Protein AF-A0A8T5MA12-F1 (afdb_monomer_lite)

Sequence (223 aa):
MKKLLLLFVLLSMGLVSALPNPASVYCGEMNYTLNDSFCIFDNGESCEQWAFFNGSCGQEHVRNLSCAVAGGQRGVVRECCVGLAELENFNLIEGDCQLLVGAYATCSDCGDGICEEWENECNCLEDCEEPQQICESLCGDGACQEIVCLGEGCPCAETIETCPGDCVEVLDGDEEKGVSMWWVFVILVVLVFLIIVGLKIAKWLVWAAIIAAIIFGIWFFVF

Foldseek 3Di:
DVVVVVVVVVVVPPDPPDDDDVLQVQLVVLVFDDDPQWTAAPVRDIDGSVCVVVVVDDPVSPDPPQAAEAQGFDDPRHHHPPQWDWFFQWDQDVNDTDGDPPGTTGIDNQQPQDQDPSHACNRRVNNHPDPDQLADEPAPVQAQQCDWDSHRHIHDHGACVRRVPNRVPPPPPPPPPPVPVVNVVVVVVVVVVVVVVVVVVVVVVVVVVVVVVVVVVVVVVVD

Secondary structure (DSSP, 8-state):
-HHHHHHHHHHTT-----PPPHHHHHHHHTT-EEETTEEEPTTS-EEEHHHHHTTSS-GGG-----EEPTT-EE-TT-EEPTT-EEEP-EEEETTEEEE-TTPPEEEE--SSS---TT--TTT-HHHHS----SSBP-TTSSS---S--SSTTPBPPP-TTT-TTT-S------------HHHHHHHHHHHHHHHHHHHHHHHHHHHHHHHHHHHHHHHHHH-

Radius of gyration: 43.37 Å; chains: 1; bounding box: 95×67×119 Å

pLDDT: mean 83.52, std 11.81, range [50.44, 97.5]

Structure (mmCIF, N/CA/C/O backbone):
data_AF-A0A8T5MA12-F1
#
_entry.id   AF-A0A8T5MA12-F1
#
loop_
_atom_site.group_PDB
_atom_site.id
_atom_site.type_symbol
_atom_site.label_atom_id
_atom_site.label_alt_id
_atom_site.label_comp_id
_atom_site.label_asym_id
_atom_site.label_entity_id
_atom_site.label_seq_id
_atom_site.pdbx_PDB_ins_code
_atom_site.Cartn_x
_atom_site.Cartn_y
_atom_site.Cartn_z
_atom_site.occupancy
_atom_site.B_iso_or_equiv
_atom_site.auth_seq_id
_atom_site.auth_comp_id
_atom_site.auth_asym_id
_atom_site.auth_atom_id
_atom_site.pdbx_PDB_model_num
ATOM 1 N N . MET A 1 1 ? 8.844 44.373 -1.583 1.00 59.66 1 MET A N 1
ATOM 2 C CA . MET A 1 1 ? 9.224 43.320 -0.611 1.00 59.66 1 MET A CA 1
ATOM 3 C C . MET A 1 1 ? 8.364 43.316 0.661 1.00 59.66 1 MET A C 1
ATOM 5 O O . MET A 1 1 ? 7.838 42.267 0.985 1.00 59.66 1 MET A O 1
ATOM 9 N N . LYS A 1 2 ? 8.099 44.449 1.340 1.00 57.69 2 LYS A N 1
ATOM 10 C CA . LYS A 1 2 ? 7.264 44.472 2.572 1.00 57.69 2 LYS A CA 1
ATOM 11 C C . LYS A 1 2 ? 5.796 44.019 2.404 1.00 57.69 2 LYS A C 1
ATOM 13 O O . LYS A 1 2 ? 5.256 43.401 3.307 1.00 57.69 2 LYS A O 1
ATOM 18 N N . LYS A 1 3 ? 5.165 44.273 1.247 1.00 62.91 3 LYS A N 1
ATOM 19 C CA . LYS A 1 3 ? 3.784 43.820 0.957 1.00 62.91 3 LYS A CA 1
ATOM 20 C C . LYS A 1 3 ? 3.671 42.311 0.687 1.00 62.91 3 LYS A C 1
ATOM 22 O O . LYS A 1 3 ? 2.612 41.743 0.899 1.00 62.91 3 LYS A O 1
ATOM 27 N N . LEU A 1 4 ? 4.766 41.675 0.261 1.00 65.31 4 LEU A N 1
ATOM 28 C CA . LEU A 1 4 ? 4.820 40.232 0.005 1.00 65.31 4 LEU A CA 1
ATOM 29 C C . LEU A 1 4 ? 4.999 39.444 1.314 1.00 65.31 4 LEU A C 1
ATOM 31 O O . LEU A 1 4 ? 4.421 38.380 1.477 1.00 65.31 4 LEU A O 1
ATOM 35 N N . LEU A 1 5 ? 5.713 40.027 2.285 1.00 66.94 5 LEU A N 1
ATOM 36 C CA . LEU A 1 5 ? 5.886 39.452 3.621 1.00 66.94 5 LEU A CA 1
ATOM 37 C C . LEU A 1 5 ? 4.570 39.430 4.427 1.00 66.94 5 LEU A C 1
ATOM 39 O O . LEU A 1 5 ? 4.331 38.512 5.197 1.00 66.94 5 LEU A O 1
ATOM 43 N N . LEU A 1 6 ? 3.693 40.418 4.213 1.00 69.44 6 LEU A N 1
ATOM 44 C CA . LEU A 1 6 ? 2.402 40.538 4.907 1.00 69.44 6 LEU A CA 1
ATOM 45 C C . LEU A 1 6 ? 1.350 39.545 4.377 1.00 69.44 6 LEU A C 1
ATOM 47 O O . LEU A 1 6 ? 0.533 39.045 5.142 1.00 69.44 6 LEU A O 1
ATOM 51 N N . LEU A 1 7 ? 1.420 39.208 3.085 1.00 68.69 7 LEU A N 1
ATOM 52 C CA . LEU A 1 7 ? 0.605 38.158 2.464 1.00 68.69 7 LEU A CA 1
ATOM 53 C C . LEU A 1 7 ? 1.002 36.758 2.953 1.00 68.69 7 LEU A C 1
ATOM 55 O O . LEU A 1 7 ? 0.129 35.931 3.175 1.00 68.69 7 LEU A O 1
ATOM 59 N N . PHE A 1 8 ? 2.295 36.517 3.189 1.00 67.12 8 PHE A N 1
ATOM 60 C CA . PHE A 1 8 ? 2.789 35.235 3.699 1.00 67.12 8 PHE A CA 1
ATOM 61 C C . PHE A 1 8 ? 2.363 34.976 5.157 1.00 67.12 8 PHE A C 1
ATOM 63 O O . PHE A 1 8 ? 2.001 33.857 5.499 1.00 67.12 8 PHE A O 1
ATOM 70 N N . VAL A 1 9 ? 2.322 36.021 5.996 1.00 68.00 9 VAL A N 1
ATOM 71 C CA . VAL A 1 9 ? 1.861 35.927 7.397 1.00 68.00 9 VAL A CA 1
ATOM 72 C C . VAL A 1 9 ? 0.345 35.709 7.498 1.00 68.00 9 VAL A C 1
ATOM 74 O O . VAL A 1 9 ? -0.115 34.984 8.375 1.00 68.00 9 VAL A O 1
ATOM 77 N N . LEU A 1 10 ? -0.447 36.295 6.593 1.00 66.44 10 LEU A N 1
ATOM 78 C CA . LEU A 1 10 ? -1.899 36.070 6.553 1.00 66.44 10 LEU A CA 1
ATOM 79 C C . LEU A 1 10 ? -2.256 34.675 6.015 1.00 66.44 10 LEU A C 1
ATOM 81 O O . LEU A 1 10 ? -3.250 34.099 6.446 1.00 66.44 10 LEU A O 1
ATOM 85 N N . LEU A 1 11 ? -1.429 34.110 5.127 1.00 61.53 11 LEU A N 1
ATOM 86 C CA . LEU A 1 11 ? -1.608 32.751 4.607 1.00 61.53 11 LEU A CA 1
ATOM 87 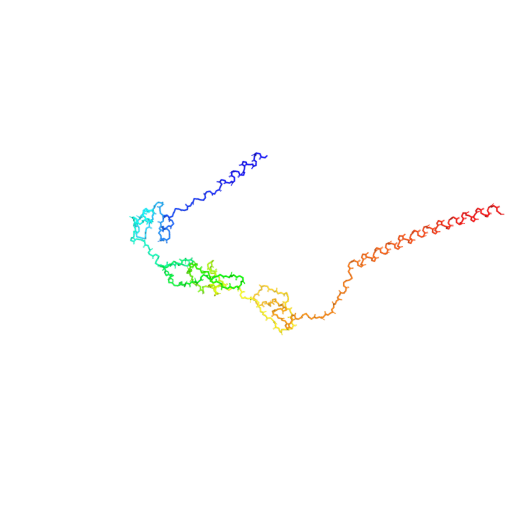C C . LEU A 1 11 ? -1.236 31.665 5.636 1.00 61.53 11 LEU A C 1
ATOM 89 O O . LEU A 1 11 ? -1.773 30.567 5.569 1.00 61.53 11 LEU A O 1
ATOM 93 N N . SER A 1 12 ? -0.372 31.969 6.613 1.00 61.81 12 SER A N 1
ATOM 94 C CA . SER A 1 12 ? 0.012 31.031 7.682 1.00 61.81 12 SER A CA 1
ATOM 95 C C . SER A 1 12 ? -0.954 30.981 8.876 1.00 61.81 12 SER A C 1
ATOM 97 O O . SER A 1 12 ? -0.727 30.208 9.798 1.00 61.81 12 SER A O 1
ATOM 99 N N . MET A 1 13 ? -2.005 31.812 8.904 1.00 61.75 13 MET A N 1
ATOM 100 C CA . MET A 1 13 ? -2.993 31.852 10.002 1.00 61.75 13 MET A CA 1
ATOM 101 C C . MET A 1 13 ? -4.285 31.072 9.708 1.00 61.75 13 MET A C 1
ATOM 103 O O . MET A 1 13 ? -5.173 31.017 10.557 1.00 61.75 13 MET A O 1
ATOM 107 N N . GLY A 1 14 ? -4.423 30.486 8.517 1.00 65.75 14 GLY A N 1
ATOM 108 C CA . GLY A 1 14 ? -5.557 29.630 8.186 1.00 65.75 14 GLY A CA 1
ATOM 109 C C . GLY A 1 14 ? -5.286 28.194 8.619 1.00 65.75 14 GLY A C 1
ATOM 110 O O . GLY A 1 14 ? -4.234 27.665 8.289 1.00 65.75 14 GLY A O 1
ATOM 111 N N . LEU A 1 15 ? -6.273 27.569 9.268 1.00 60.12 15 LEU A N 1
ATOM 112 C CA . LEU A 1 15 ? -6.315 26.167 9.722 1.00 60.12 15 LEU A CA 1
ATOM 113 C C . LEU A 1 15 ? -5.835 25.929 11.165 1.00 60.12 15 LEU A C 1
ATOM 115 O O . LEU A 1 15 ? -5.023 25.053 11.444 1.00 60.12 15 LEU A O 1
ATOM 119 N N . VAL A 1 16 ? -6.432 26.649 12.121 1.00 62.09 16 VAL A N 1
ATOM 120 C CA . VAL A 1 16 ? -6.681 26.041 13.438 1.00 62.09 16 VAL A CA 1
ATOM 121 C C . VAL A 1 16 ? -7.847 25.074 13.248 1.00 62.09 16 VAL A C 1
ATOM 123 O O . VAL A 1 16 ? -9.009 25.474 13.306 1.00 62.09 16 VAL A O 1
ATOM 126 N N . SER A 1 17 ? -7.547 23.814 12.948 1.00 63.94 17 SER A N 1
ATOM 127 C CA . SER A 1 17 ? -8.540 22.745 13.021 1.00 63.94 17 SER A CA 1
ATOM 128 C C . SER A 1 17 ? -8.958 22.616 14.482 1.00 63.94 17 SER A C 1
ATOM 130 O O . SER A 1 17 ? -8.128 22.317 15.341 1.00 63.94 17 SER A O 1
ATOM 132 N N . ALA A 1 18 ? -10.222 22.905 14.788 1.00 76.00 18 ALA A N 1
ATOM 133 C CA . ALA A 1 18 ? -10.756 22.625 16.110 1.00 76.00 18 ALA A CA 1
ATOM 134 C C . ALA A 1 18 ? -10.700 21.107 16.313 1.00 76.00 18 ALA A C 1
ATOM 136 O O . ALA A 1 18 ? -11.376 20.364 15.603 1.00 76.00 18 ALA A O 1
ATOM 137 N N . LEU A 1 19 ? -9.849 20.652 17.235 1.00 78.69 19 LEU A N 1
ATOM 138 C CA . LEU A 1 19 ? -9.825 19.256 17.658 1.00 78.69 19 LEU A CA 1
ATOM 139 C C . LEU A 1 19 ? -11.238 18.882 18.132 1.00 78.69 19 LEU A C 1
ATOM 141 O O . LEU A 1 19 ? -11.809 19.627 18.938 1.00 78.69 19 LEU A O 1
ATOM 145 N N . PRO A 1 20 ? -11.822 17.782 17.625 1.00 85.94 20 PRO A N 1
ATOM 146 C CA . PRO A 1 20 ? -13.152 17.364 18.035 1.00 85.94 20 PRO A CA 1
ATOM 147 C C . PRO A 1 20 ? -13.178 17.113 19.546 1.00 85.94 20 PRO A C 1
ATOM 149 O O . PRO A 1 20 ? -12.198 16.648 20.131 1.00 85.94 20 PRO A O 1
ATOM 152 N N . ASN A 1 21 ? -14.300 17.441 20.190 1.00 86.38 21 ASN A N 1
ATOM 153 C CA . ASN A 1 21 ? -14.466 17.185 21.616 1.00 86.38 21 ASN A CA 1
ATOM 154 C C . ASN A 1 21 ? -14.453 15.661 21.852 1.00 86.38 21 ASN A C 1
ATOM 156 O O . ASN A 1 21 ? -15.355 14.986 21.352 1.00 86.38 21 ASN A O 1
ATOM 160 N N . PRO A 1 22 ? -13.502 15.110 22.628 1.00 89.12 22 PRO A N 1
ATOM 161 C CA . PRO A 1 22 ? -13.412 13.666 22.845 1.00 89.12 22 PRO A CA 1
ATOM 162 C C . PRO A 1 22 ? -14.695 13.074 23.445 1.00 89.12 22 PRO A C 1
ATOM 164 O O . PRO A 1 22 ? -15.079 11.964 23.093 1.00 89.12 22 PRO A O 1
ATOM 167 N N . ALA A 1 23 ? -15.411 13.829 24.282 1.00 92.19 23 ALA A N 1
ATOM 168 C CA . ALA A 1 23 ? -16.676 13.383 24.857 1.00 92.19 23 ALA A CA 1
ATOM 169 C C . ALA A 1 23 ? -17.806 13.263 23.815 1.00 92.19 23 ALA A C 1
ATOM 171 O O . ALA A 1 23 ? -18.651 12.374 23.900 1.00 92.19 23 ALA A O 1
ATOM 172 N N . SER A 1 24 ? -17.801 14.136 22.804 1.00 92.06 24 SER A N 1
ATOM 173 C CA . SER A 1 24 ? -18.748 14.080 21.686 1.00 92.06 24 SER A CA 1
ATOM 174 C C . SER A 1 24 ? -18.461 12.884 20.777 1.00 92.06 24 SER A C 1
ATOM 176 O O . SER A 1 24 ? -19.395 12.193 20.376 1.00 92.06 24 SER A O 1
ATOM 178 N N . VAL A 1 25 ? -17.178 12.611 20.507 1.00 92.62 25 VAL A N 1
ATOM 179 C CA . VAL A 1 25 ? -16.743 11.443 19.724 1.00 92.62 25 VAL A CA 1
ATOM 180 C C . VAL A 1 25 ? -17.158 10.150 20.421 1.00 92.62 25 VAL A C 1
ATOM 182 O O . VAL A 1 25 ? -17.818 9.320 19.807 1.00 92.62 25 VAL A O 1
ATOM 185 N N . TYR A 1 26 ? -16.881 10.030 21.722 1.00 86.69 26 TYR A N 1
ATOM 186 C CA . TYR A 1 26 ? -17.258 8.863 22.523 1.00 86.69 26 TYR A CA 1
ATOM 187 C C . TYR A 1 26 ? -18.769 8.572 22.494 1.00 86.69 26 TYR A C 1
ATOM 189 O O . TYR A 1 26 ? -19.184 7.421 22.397 1.00 86.69 26 TYR A O 1
ATOM 197 N N . CYS A 1 27 ? -19.610 9.612 22.527 1.00 91.94 27 CYS A N 1
ATOM 198 C CA . CYS A 1 27 ? -21.058 9.450 22.371 1.00 91.94 27 CYS A CA 1
ATOM 199 C C . CYS A 1 27 ? -21.434 8.829 21.011 1.00 91.94 27 CYS A C 1
ATOM 201 O O . CYS A 1 27 ? -22.254 7.913 20.951 1.00 91.94 27 CYS A O 1
ATOM 203 N N . GLY A 1 28 ? -20.809 9.302 19.928 1.00 89.06 28 GLY A N 1
ATOM 204 C CA . GLY A 1 28 ? -21.025 8.773 18.580 1.00 89.06 28 GLY A CA 1
ATOM 205 C C . GLY A 1 28 ? -20.518 7.339 18.411 1.00 89.06 28 GLY A C 1
ATOM 206 O O . GLY A 1 28 ? -21.207 6.523 17.808 1.00 89.06 28 GLY A O 1
ATOM 207 N N . GLU A 1 29 ? -19.367 7.002 19.000 1.00 87.25 29 GLU A N 1
ATOM 208 C CA . GLU A 1 29 ? -18.807 5.638 18.992 1.00 87.25 29 GLU A CA 1
ATOM 209 C C . GLU A 1 29 ? -19.722 4.626 19.694 1.00 87.25 29 GLU A C 1
ATOM 211 O O . GLU A 1 29 ? -19.835 3.478 19.271 1.00 87.25 29 GLU A O 1
ATOM 216 N N . MET A 1 30 ? -20.441 5.065 20.728 1.00 85.06 30 MET A N 1
ATOM 217 C CA . MET A 1 30 ? -21.465 4.263 21.404 1.00 85.06 30 MET A CA 1
ATOM 218 C C . MET A 1 30 ? -22.802 4.231 20.645 1.00 85.06 30 MET A C 1
ATOM 220 O O . MET A 1 30 ? -23.803 3.747 21.176 1.00 85.06 30 MET A O 1
ATOM 224 N N . ASN A 1 31 ? -22.826 4.717 19.400 1.00 88.94 31 ASN A N 1
ATOM 225 C CA . ASN A 1 31 ? -23.989 4.777 18.520 1.00 88.94 31 ASN A CA 1
ATOM 226 C C . ASN A 1 31 ? -25.184 5.503 19.162 1.00 88.94 31 ASN A C 1
ATOM 228 O O . ASN A 1 31 ? -26.323 5.039 19.097 1.00 88.94 31 ASN A O 1
ATOM 232 N N . TYR A 1 32 ? -24.905 6.627 19.823 1.00 93.25 32 TYR A N 1
ATOM 233 C CA . TYR A 1 32 ? -25.902 7.498 20.439 1.00 93.25 32 TYR A CA 1
ATOM 234 C C . TYR A 1 32 ? -25.985 8.847 19.727 1.00 93.25 32 TYR A C 1
ATOM 236 O O . TYR A 1 32 ? -25.084 9.252 18.990 1.00 93.25 32 TYR A O 1
ATOM 244 N N . THR A 1 33 ? -27.100 9.553 19.920 1.00 96.12 33 THR A N 1
ATOM 245 C CA . THR A 1 33 ? -27.345 10.825 19.227 1.00 96.12 33 THR A CA 1
ATOM 246 C C . THR A 1 33 ? -26.793 11.985 20.046 1.00 96.12 33 THR A C 1
ATOM 248 O O . THR A 1 33 ? -27.169 12.163 21.202 1.00 96.12 33 THR A O 1
ATOM 251 N N . LEU A 1 34 ? -25.937 12.813 19.448 1.00 96.06 34 LEU A N 1
ATOM 252 C CA . LEU A 1 34 ? -25.457 14.038 20.085 1.00 96.06 34 LEU A CA 1
ATOM 253 C C . LEU A 1 34 ? -26.480 15.169 19.913 1.00 96.06 34 LEU A C 1
ATOM 255 O O . LEU A 1 34 ? -26.892 15.476 18.794 1.00 96.06 34 LEU A O 1
ATOM 259 N N . ASN A 1 35 ? -26.848 15.822 21.011 1.00 96.06 35 ASN A N 1
ATOM 260 C CA . ASN A 1 35 ? -27.651 17.039 21.006 1.00 96.06 35 ASN A CA 1
ATOM 261 C C . ASN A 1 35 ? -26.955 18.109 21.853 1.00 96.06 35 ASN A C 1
ATOM 263 O O . ASN A 1 35 ? -26.969 18.047 23.084 1.00 96.06 35 ASN A O 1
ATOM 267 N N . ASP A 1 36 ? -26.318 19.067 21.181 1.00 92.94 36 ASP A N 1
ATOM 268 C CA . ASP A 1 36 ? -25.478 20.104 21.783 1.00 92.94 36 ASP A CA 1
ATOM 269 C C . ASP A 1 36 ? -24.398 19.530 22.725 1.00 92.94 36 ASP A C 1
ATOM 271 O O . ASP A 1 36 ? -23.351 19.067 22.274 1.00 92.94 36 ASP A O 1
ATOM 275 N N . SER A 1 37 ? -24.652 19.554 24.038 1.00 94.88 37 SER A N 1
ATOM 276 C CA . SER A 1 37 ? -23.741 19.076 25.092 1.00 94.88 37 SER A CA 1
ATOM 277 C C . SER A 1 37 ? -24.161 17.735 25.701 1.00 94.88 37 SER A C 1
ATOM 279 O O . SER A 1 37 ? -23.556 17.294 26.679 1.00 94.88 37 SER A O 1
ATOM 281 N N . PHE A 1 38 ? -25.205 17.100 25.170 1.00 97.25 38 PHE A N 1
ATOM 282 C CA . PHE A 1 38 ? -25.789 15.878 25.714 1.00 97.25 38 PHE A CA 1
ATOM 283 C C . PHE A 1 38 ? -25.675 14.713 24.735 1.00 97.25 38 PHE A C 1
ATOM 285 O O . PHE A 1 38 ? -25.857 14.865 23.528 1.00 97.25 38 PHE A O 1
ATOM 292 N N . CYS A 1 39 ? -25.412 13.536 25.289 1.00 96.62 39 CYS A N 1
ATOM 293 C CA . CYS A 1 39 ? -25.515 12.258 24.610 1.00 96.62 39 CYS A CA 1
ATOM 294 C C . CYS A 1 39 ? -26.898 11.663 24.890 1.00 96.62 39 CYS A C 1
ATOM 296 O O . CYS A 1 39 ? -27.248 11.492 26.059 1.00 96.62 39 CYS A O 1
ATOM 298 N N . ILE A 1 40 ? -27.689 11.402 23.848 1.00 97.12 40 ILE A N 1
ATOM 299 C CA . ILE A 1 40 ? -29.047 10.849 23.938 1.00 97.12 40 ILE A CA 1
ATOM 300 C C . ILE A 1 40 ? -29.011 9.355 23.613 1.00 97.12 40 ILE A C 1
ATOM 302 O O . ILE A 1 40 ? -28.640 8.962 22.504 1.00 97.12 40 ILE A O 1
ATOM 306 N N . PHE A 1 41 ? -29.426 8.547 24.585 1.00 95.75 41 PHE A N 1
ATOM 307 C CA . PHE A 1 41 ? -29.462 7.090 24.525 1.00 95.75 41 PHE A CA 1
ATOM 308 C C . PHE A 1 41 ? -30.713 6.571 23.796 1.00 95.75 41 PHE A C 1
ATOM 310 O O . PHE A 1 41 ? -31.686 7.297 23.589 1.00 95.75 41 PHE A O 1
ATOM 317 N N . ASP A 1 42 ? -30.718 5.282 23.441 1.00 93.50 42 ASP A N 1
ATOM 318 C CA . ASP A 1 42 ? -31.793 4.644 22.655 1.00 93.50 42 ASP A CA 1
ATOM 319 C C . ASP A 1 42 ? -33.169 4.690 23.344 1.00 93.50 42 ASP A C 1
ATOM 321 O O . ASP A 1 42 ? -34.211 4.711 22.688 1.00 93.50 42 ASP A O 1
ATOM 325 N N . ASN A 1 43 ? -33.187 4.711 24.678 1.00 92.06 43 ASN A N 1
ATOM 326 C CA . ASN A 1 43 ? -34.406 4.821 25.482 1.00 92.06 43 ASN A CA 1
ATOM 327 C C . ASN A 1 43 ? -34.892 6.275 25.656 1.00 92.06 43 ASN A C 1
ATOM 329 O O . ASN A 1 43 ? -35.904 6.501 26.322 1.00 92.06 43 ASN A O 1
ATOM 333 N N . GLY A 1 44 ? -34.187 7.252 25.076 1.00 94.62 44 GLY A N 1
ATOM 334 C CA . GLY A 1 44 ? -34.466 8.681 25.199 1.00 94.62 44 GLY A CA 1
ATOM 335 C C . GLY A 1 44 ? -33.912 9.339 26.466 1.00 94.62 44 GLY A C 1
ATOM 336 O O . GLY A 1 44 ? -34.097 10.544 26.638 1.00 94.62 44 GLY A O 1
ATOM 337 N N . GLU A 1 45 ? -33.238 8.596 27.350 1.00 96.25 45 GLU A N 1
ATOM 338 C CA . GLU A 1 45 ? -32.472 9.190 28.449 1.00 96.25 45 GLU A CA 1
ATOM 339 C C . GLU A 1 45 ? -31.245 9.929 27.900 1.00 96.25 45 GLU A C 1
ATOM 341 O O . GLU A 1 45 ? -30.794 9.684 26.781 1.00 96.25 45 GLU A O 1
ATOM 346 N N . SER A 1 46 ? -30.701 10.867 28.675 1.00 96.38 46 SER A N 1
ATOM 347 C CA . SER A 1 46 ? -29.559 11.659 28.227 1.00 96.38 46 SER A CA 1
ATOM 348 C C . SER A 1 46 ? -28.605 11.996 29.359 1.00 96.38 46 SER A C 1
ATOM 350 O O . SER A 1 46 ? -29.046 12.380 30.445 1.00 96.38 46 SER A O 1
ATOM 352 N N . CYS A 1 47 ? -27.310 11.963 29.066 1.00 97.06 47 CYS A N 1
ATOM 353 C CA . CYS A 1 47 ? -26.249 12.431 29.952 1.00 97.06 47 CYS A CA 1
ATOM 354 C C . CYS A 1 47 ? -25.480 13.581 29.306 1.00 97.06 47 CYS A C 1
ATOM 356 O O . CYS A 1 47 ? -25.338 13.635 28.087 1.00 97.06 47 CYS A O 1
ATOM 358 N N . GLU A 1 48 ? -24.950 14.497 30.117 1.00 97.50 48 GLU A N 1
ATOM 359 C CA . GLU A 1 48 ? -23.964 15.461 29.621 1.00 97.50 48 GLU A CA 1
ATOM 360 C C . GLU A 1 48 ? -22.739 14.686 29.104 1.00 97.50 48 GLU A C 1
ATOM 362 O O . GLU A 1 48 ? -22.325 13.694 29.708 1.00 97.50 48 GLU A O 1
ATOM 367 N N . GLN A 1 49 ? -22.204 15.080 27.948 1.00 95.56 49 GLN A N 1
ATOM 368 C CA . GLN A 1 49 ? -21.202 14.298 27.217 1.00 95.56 49 GLN A CA 1
ATOM 369 C C . GLN A 1 49 ? -19.951 13.997 28.058 1.00 95.56 49 GLN A C 1
ATOM 371 O O . GLN A 1 49 ? -19.468 12.865 28.044 1.00 95.56 49 GLN A O 1
ATOM 376 N N . TRP A 1 50 ? -19.435 14.966 28.824 1.00 93.94 50 TRP A N 1
ATOM 377 C CA . TRP A 1 50 ? -18.278 14.749 29.692 1.00 93.94 50 TRP A CA 1
ATOM 378 C C . TRP A 1 50 ? -18.626 13.881 30.897 1.00 93.94 50 TRP A C 1
ATOM 380 O O . TRP A 1 50 ? -17.793 13.078 31.314 1.00 93.94 50 TRP A O 1
ATOM 390 N N . ALA A 1 51 ? -19.840 14.005 31.432 1.00 95.19 51 ALA A N 1
ATOM 391 C CA . ALA A 1 51 ? -20.348 13.164 32.508 1.00 95.19 51 ALA A CA 1
ATOM 392 C C . ALA A 1 51 ? -20.519 11.698 32.077 1.00 95.19 51 ALA A C 1
ATOM 394 O O . ALA A 1 51 ? -20.255 10.790 32.862 1.00 95.19 51 ALA A O 1
ATOM 395 N N . PHE A 1 52 ? -20.924 11.459 30.828 1.00 93.50 52 PHE A N 1
ATOM 396 C CA . PHE A 1 52 ? -20.949 10.119 30.244 1.00 93.50 52 PHE A CA 1
ATOM 397 C C . PHE A 1 52 ? -19.526 9.595 29.998 1.00 93.50 52 PHE A C 1
ATOM 399 O O . PHE A 1 52 ? -19.182 8.507 30.451 1.00 93.50 52 PHE A O 1
ATOM 406 N N . PHE A 1 53 ? -18.662 10.413 29.386 1.00 92.12 53 PHE A N 1
ATOM 407 C CA . PHE A 1 53 ? -17.266 10.073 29.084 1.00 92.12 53 PHE A CA 1
ATOM 408 C C . PHE A 1 53 ? -16.430 9.739 30.331 1.00 92.12 53 PHE A C 1
ATOM 410 O O . PHE A 1 53 ? -15.621 8.816 30.314 1.00 92.12 53 PHE A O 1
ATOM 417 N N . ASN A 1 54 ? -16.613 10.479 31.429 1.00 89.88 54 ASN A N 1
ATOM 418 C CA . ASN A 1 54 ? -15.892 10.252 32.687 1.00 89.88 54 ASN A CA 1
ATOM 419 C C . ASN A 1 54 ? -16.577 9.235 33.619 1.00 89.88 54 ASN A C 1
ATOM 421 O O . ASN A 1 54 ? -16.074 8.967 34.710 1.00 89.88 54 ASN A O 1
ATOM 425 N N . GLY A 1 55 ? -17.731 8.713 33.205 1.00 86.62 55 GLY A N 1
ATOM 426 C CA . GLY A 1 55 ? -18.516 7.722 33.924 1.00 86.62 55 GLY A CA 1
ATOM 427 C C . GLY A 1 55 ? -19.248 8.199 35.176 1.00 86.62 55 GLY A C 1
ATOM 428 O O . GLY A 1 55 ? -19.664 7.376 35.989 1.00 86.62 55 GLY A O 1
ATOM 429 N N . SER A 1 56 ? -19.455 9.505 35.343 1.00 90.62 56 SER A N 1
ATOM 430 C CA . SER A 1 56 ? -20.325 10.044 36.401 1.00 90.62 56 SER A CA 1
ATOM 431 C C . SER A 1 56 ? -21.824 9.964 36.071 1.00 90.62 56 SER A C 1
ATOM 433 O O . SER A 1 56 ? -22.652 10.200 36.951 1.00 90.62 56 SER A O 1
ATOM 435 N N . CYS A 1 57 ? -22.181 9.619 34.830 1.00 95.12 57 CYS A N 1
ATOM 436 C CA . CYS A 1 57 ? -23.550 9.459 34.336 1.00 95.12 57 CYS A CA 1
ATOM 437 C C . CYS A 1 57 ? -23.621 8.315 33.306 1.00 95.12 57 CYS A C 1
ATOM 439 O O . CYS A 1 57 ? -22.649 8.079 32.590 1.00 95.12 57 CYS A O 1
ATOM 441 N N . GLY A 1 58 ? -24.758 7.617 33.213 1.00 89.00 58 GLY A N 1
ATOM 442 C CA . GLY A 1 58 ? -25.073 6.709 32.101 1.00 89.00 58 GLY A CA 1
ATOM 443 C C . GLY A 1 58 ? -24.232 5.434 32.027 1.00 89.00 58 GLY A C 1
ATOM 444 O O . GLY A 1 58 ? -24.056 4.886 30.945 1.00 89.00 58 GLY A O 1
ATOM 445 N N . GLN A 1 59 ? -23.681 4.956 33.146 1.00 86.12 59 GLN A N 1
ATOM 446 C CA . GLN A 1 59 ? -22.837 3.750 33.172 1.00 86.12 59 GLN A CA 1
ATOM 447 C C . GLN A 1 59 ? -23.583 2.485 32.726 1.00 86.12 59 GLN A C 1
ATOM 449 O O . GLN A 1 59 ? -22.993 1.583 32.143 1.00 86.12 59 GLN A O 1
ATOM 454 N N . GLU A 1 60 ? -24.890 2.445 32.944 1.00 86.12 60 GLU A N 1
ATOM 455 C CA . GLU A 1 60 ? -25.815 1.426 32.454 1.00 86.12 60 GLU A CA 1
ATOM 456 C C . GLU A 1 60 ? -26.005 1.442 30.926 1.00 86.12 60 GLU A C 1
ATOM 458 O O . GLU A 1 60 ? -26.390 0.424 30.354 1.00 86.12 60 GLU A O 1
ATOM 463 N N . HIS A 1 61 ? -25.694 2.569 30.276 1.00 86.44 61 HIS A N 1
ATOM 464 C CA . HIS A 1 61 ? -25.744 2.770 28.822 1.00 86.44 61 HIS A CA 1
ATOM 465 C C . HIS A 1 61 ? -24.372 2.658 28.166 1.00 86.44 61 HIS A C 1
ATOM 467 O O . HIS A 1 61 ? -24.240 2.843 26.961 1.00 86.44 61 HIS A O 1
ATOM 473 N N . VAL A 1 62 ? -23.315 2.355 28.922 1.00 80.69 62 VAL A N 1
ATOM 474 C CA . VAL A 1 62 ? -22.028 2.041 28.303 1.00 80.69 62 VAL A CA 1
ATOM 475 C C . VAL A 1 62 ? -22.211 0.740 27.532 1.00 80.69 62 VAL A C 1
ATOM 477 O O . VAL A 1 62 ? -22.298 -0.343 28.118 1.00 80.69 62 VAL A O 1
ATOM 480 N N . ARG A 1 63 ? -22.276 0.832 26.199 1.00 73.88 63 ARG A N 1
ATOM 481 C CA . ARG A 1 63 ? -22.185 -0.360 25.363 1.00 73.88 63 ARG A CA 1
ATOM 482 C C . ARG A 1 63 ? -20.794 -0.929 25.605 1.00 73.88 63 ARG A C 1
ATOM 484 O O . ARG A 1 63 ? -19.788 -0.301 25.287 1.00 73.88 63 ARG A O 1
ATOM 491 N N . ASN A 1 64 ? -20.721 -2.112 26.205 1.00 60.28 64 ASN A N 1
ATOM 492 C CA . ASN A 1 64 ? -19.474 -2.857 26.245 1.00 60.28 64 ASN A CA 1
ATOM 493 C C . ASN A 1 64 ? -19.105 -3.199 24.798 1.00 60.28 64 ASN A C 1
ATOM 495 O O . ASN A 1 64 ? -19.549 -4.227 24.282 1.00 60.28 64 ASN A O 1
ATOM 499 N N . LEU A 1 65 ? -18.266 -2.389 24.147 1.00 60.97 65 LEU A N 1
ATOM 500 C CA . LEU A 1 65 ? -17.421 -2.916 23.079 1.00 60.97 65 LEU A CA 1
ATOM 501 C C . LEU A 1 65 ? -16.405 -3.850 23.748 1.00 60.97 65 LEU A C 1
ATOM 503 O O . LEU A 1 65 ? -15.278 -3.488 24.074 1.00 60.97 65 LEU A O 1
ATOM 507 N N . SER A 1 66 ? -16.888 -5.056 24.043 1.00 66.12 66 SER A N 1
ATOM 508 C CA . SER A 1 66 ? -16.131 -6.168 24.622 1.00 66.12 66 SER A CA 1
ATOM 509 C C . SER A 1 66 ? -15.134 -6.764 23.629 1.00 66.12 66 SER A C 1
ATOM 511 O O . SER A 1 66 ? -14.234 -7.499 24.030 1.00 66.12 66 SER A O 1
ATOM 513 N N . CYS A 1 67 ? -15.277 -6.413 22.352 1.00 74.12 67 CYS A N 1
ATOM 514 C CA . CYS A 1 67 ? -14.460 -6.889 21.258 1.00 74.12 67 CYS A CA 1
ATOM 515 C C . CYS A 1 67 ? -13.884 -5.735 20.425 1.00 74.12 67 CYS A C 1
ATOM 517 O O . CYS A 1 67 ? -14.388 -4.609 20.462 1.00 74.12 67 CYS A O 1
ATOM 519 N N . ALA A 1 68 ? -12.803 -6.012 19.704 1.00 82.56 68 ALA A N 1
ATOM 520 C CA . ALA A 1 68 ? -12.211 -5.121 18.717 1.00 82.56 68 ALA A CA 1
ATOM 521 C C . ALA A 1 68 ? -12.910 -5.300 17.359 1.00 82.56 68 ALA A C 1
ATOM 523 O O . ALA A 1 68 ? -13.112 -6.423 16.897 1.00 82.56 68 ALA A O 1
ATOM 524 N N . VAL A 1 69 ? -13.307 -4.176 16.763 1.00 83.75 69 VAL A N 1
ATOM 525 C CA . VAL A 1 69 ? -13.885 -4.092 15.411 1.00 83.75 69 VAL A CA 1
ATOM 526 C C . VAL A 1 69 ? -12.788 -4.207 14.342 1.00 83.75 69 VAL A C 1
ATOM 528 O O . VAL A 1 69 ? -11.607 -4.195 14.694 1.00 83.75 69 VAL A O 1
ATOM 531 N N . ALA A 1 70 ? -13.165 -4.304 13.063 1.00 84.75 70 ALA A N 1
ATOM 532 C CA . ALA A 1 70 ? -12.222 -4.353 11.943 1.00 84.75 70 ALA A CA 1
ATOM 533 C C . ALA A 1 70 ? -11.267 -3.144 11.968 1.00 84.75 70 ALA A C 1
ATOM 535 O O . ALA A 1 70 ? -11.667 -2.036 12.345 1.00 84.75 70 ALA A O 1
ATOM 536 N N . GLY A 1 71 ? -9.984 -3.386 11.699 1.00 85.06 71 GLY A N 1
ATOM 537 C CA . GLY A 1 71 ? -8.903 -2.400 11.822 1.00 85.06 71 GLY A CA 1
ATOM 538 C C . GLY A 1 71 ? -8.526 -2.027 13.261 1.00 85.06 71 GLY A C 1
ATOM 539 O O . GLY A 1 71 ? -7.568 -1.288 13.499 1.00 85.06 71 GLY A O 1
ATOM 540 N N . GLY A 1 72 ? -9.248 -2.543 14.258 1.00 84.00 72 GLY A N 1
ATOM 541 C CA . GLY A 1 72 ? -8.963 -2.315 15.667 1.00 84.00 72 GLY A CA 1
ATOM 542 C C . GLY A 1 72 ? -7.716 -3.068 16.133 1.00 84.00 72 GLY A C 1
ATOM 543 O O . GLY A 1 72 ? -7.592 -4.275 15.931 1.00 84.00 72 GLY A O 1
ATOM 544 N N . GLN A 1 73 ? -6.816 -2.371 16.833 1.00 79.38 73 GLN A N 1
ATOM 545 C CA . GLN A 1 73 ? -5.651 -2.991 17.472 1.00 79.38 73 GLN A CA 1
ATOM 546 C C . GLN A 1 73 ? -6.040 -3.763 18.738 1.00 79.38 73 GLN A C 1
ATOM 548 O O . GLN A 1 73 ? -6.739 -3.256 19.627 1.00 79.38 73 GLN A O 1
ATOM 553 N N . ARG A 1 74 ? -5.509 -4.977 18.869 1.00 72.31 74 ARG A N 1
ATOM 554 C CA . ARG A 1 74 ? -5.715 -5.859 20.014 1.00 72.31 74 ARG A CA 1
ATOM 555 C C . ARG A 1 74 ? -4.634 -5.645 21.079 1.00 72.31 74 ARG A C 1
ATOM 557 O O . ARG A 1 74 ? -3.482 -6.038 20.928 1.00 72.31 74 ARG A O 1
ATOM 564 N N . GLY A 1 75 ? -5.019 -5.061 22.215 1.00 63.62 75 GLY A N 1
ATOM 565 C CA . GLY A 1 75 ? -4.236 -5.139 23.457 1.00 63.62 75 GLY A CA 1
ATOM 566 C C . GLY A 1 75 ? -4.443 -6.475 24.192 1.00 63.62 75 GLY A C 1
ATOM 567 O O . GLY A 1 75 ? -5.310 -7.263 23.832 1.00 63.62 75 GLY A O 1
ATOM 568 N N . VAL A 1 76 ? -3.722 -6.703 25.297 1.00 59.09 76 VAL A N 1
ATOM 569 C CA . VAL A 1 76 ? -3.680 -7.983 26.056 1.00 59.09 76 VAL A CA 1
ATOM 570 C C . VAL A 1 76 ? -5.057 -8.491 26.565 1.00 59.09 76 VAL A C 1
ATOM 572 O O . VAL A 1 76 ? -5.149 -9.616 27.043 1.00 59.09 76 VAL A O 1
ATOM 575 N N . VAL A 1 77 ? -6.148 -7.709 26.476 1.00 55.09 77 VAL A N 1
ATOM 576 C CA . VAL A 1 77 ? -7.459 -8.031 27.094 1.00 55.09 77 VAL A CA 1
ATOM 577 C C . VAL A 1 77 ? -8.683 -7.724 26.203 1.00 55.09 77 VAL A C 1
ATOM 579 O O . VAL A 1 77 ? -9.728 -7.329 26.710 1.00 55.09 77 VAL A O 1
ATOM 582 N N . ARG A 1 78 ? -8.605 -7.859 24.874 1.00 68.06 78 ARG A N 1
ATOM 583 C CA . ARG A 1 78 ? -9.801 -7.761 23.998 1.00 68.06 78 ARG A CA 1
ATOM 584 C C . ARG A 1 78 ? -9.766 -8.852 22.946 1.00 68.06 78 ARG A C 1
ATOM 586 O O . ARG A 1 78 ? -8.684 -9.130 22.467 1.00 68.06 78 ARG A O 1
ATOM 593 N N . GLU A 1 79 ? -10.890 -9.483 22.628 1.00 81.94 79 GLU A N 1
ATOM 594 C CA . GLU A 1 79 ? -11.022 -10.430 21.505 1.00 81.94 79 GLU A CA 1
ATOM 595 C C . GLU A 1 79 ? -11.541 -9.693 20.265 1.00 81.94 79 GLU A C 1
ATOM 597 O O . GLU A 1 79 ? -12.132 -8.625 20.403 1.00 81.94 79 GLU A O 1
ATOM 602 N N . CYS A 1 80 ? -11.321 -10.213 19.059 1.00 86.69 80 CYS A N 1
ATOM 603 C CA . CYS A 1 80 ? -11.957 -9.659 17.862 1.00 86.69 80 CYS A CA 1
ATOM 604 C C . CYS A 1 80 ? -13.472 -9.925 17.883 1.00 86.69 80 CYS A C 1
ATOM 606 O O . CYS A 1 80 ? -13.939 -10.875 18.519 1.00 86.69 80 CYS A O 1
ATOM 608 N N . CYS A 1 81 ? -14.263 -9.053 17.254 1.00 84.94 81 CYS A N 1
ATOM 609 C CA . CYS A 1 81 ? -15.712 -9.239 17.181 1.00 84.94 81 CYS A CA 1
ATOM 610 C C . CYS A 1 81 ? -16.082 -10.470 16.336 1.00 84.94 81 CYS A C 1
ATOM 612 O O . CYS A 1 81 ? -15.279 -10.973 15.557 1.00 84.94 81 CYS A O 1
ATOM 614 N N . VAL A 1 82 ? -17.307 -10.984 16.504 1.00 82.19 82 VAL A N 1
ATOM 615 C CA . VAL A 1 82 ? -17.780 -12.159 15.750 1.00 82.19 82 VAL A CA 1
ATOM 616 C C . VAL A 1 82 ? -17.681 -11.886 14.250 1.00 82.19 82 VAL A C 1
ATOM 618 O O . VAL A 1 82 ? -18.237 -10.900 13.779 1.00 82.19 82 VAL A O 1
ATOM 621 N N . GLY A 1 83 ? -17.014 -12.785 13.524 1.00 82.94 83 GLY A N 1
ATOM 622 C CA . GLY A 1 83 ? -16.755 -12.642 12.089 1.00 82.94 83 GLY A CA 1
ATOM 623 C C . GLY A 1 83 ? -15.370 -12.087 11.756 1.00 82.94 83 GLY A C 1
ATOM 624 O O . GLY A 1 83 ? -14.994 -12.141 10.598 1.00 82.94 83 GLY A O 1
ATOM 625 N N . LEU A 1 84 ? -14.606 -11.631 12.753 1.00 89.31 84 LEU A N 1
ATOM 626 C CA . LEU A 1 84 ? -13.250 -11.120 12.576 1.00 89.31 84 LEU A CA 1
ATOM 627 C C . LEU A 1 84 ? -12.217 -12.094 13.148 1.00 89.31 84 LEU A C 1
ATOM 629 O O . LEU A 1 84 ? -12.407 -12.667 14.229 1.00 89.31 84 LEU A O 1
ATOM 633 N N . ALA A 1 85 ? -11.107 -12.240 12.439 1.00 88.50 85 ALA A N 1
ATOM 634 C CA . ALA A 1 85 ? -9.929 -12.980 12.852 1.00 88.50 85 ALA A CA 1
ATOM 635 C C . ALA A 1 85 ? -8.808 -12.027 13.285 1.00 88.50 85 ALA A C 1
ATOM 637 O O . ALA A 1 85 ? -8.787 -10.846 12.947 1.00 88.50 85 ALA A O 1
ATOM 638 N N . GLU A 1 86 ? -7.882 -12.552 14.080 1.00 88.75 86 GLU A N 1
ATOM 639 C CA . GLU A 1 86 ? -6.678 -11.831 14.476 1.00 88.75 86 GLU A CA 1
ATOM 640 C C . GLU A 1 86 ? -5.604 -12.031 13.409 1.00 88.75 86 GLU A C 1
ATOM 642 O O . GLU A 1 86 ? -5.181 -13.162 13.167 1.00 88.75 86 GLU A O 1
ATOM 647 N N . LEU A 1 87 ? -5.162 -10.933 12.800 1.00 89.00 87 LEU A N 1
ATOM 648 C CA . LEU A 1 87 ? -4.044 -10.918 11.872 1.00 89.00 87 LEU A CA 1
ATOM 649 C C . LEU A 1 87 ? -2.757 -10.563 12.614 1.00 89.00 87 LEU A C 1
ATOM 651 O O . LEU A 1 87 ? -2.658 -9.535 13.300 1.00 89.00 87 LEU A O 1
ATOM 655 N N . GLU A 1 88 ? -1.753 -11.424 12.465 1.00 86.88 88 GLU A N 1
ATOM 656 C CA . GLU A 1 88 ? -0.409 -11.123 12.936 1.00 86.88 88 GLU A CA 1
ATOM 657 C C . GLU A 1 88 ? 0.173 -9.953 12.141 1.00 86.88 88 GLU A C 1
ATOM 659 O O . GLU A 1 88 ? -0.084 -9.767 10.953 1.00 86.88 88 GLU A O 1
ATOM 664 N N . ASN A 1 89 ? 0.977 -9.137 12.816 1.00 85.75 89 ASN A N 1
ATOM 665 C CA . ASN A 1 89 ? 1.512 -7.916 12.234 1.00 85.75 89 ASN A CA 1
ATOM 666 C C . ASN A 1 89 ? 2.764 -8.228 11.395 1.00 85.75 89 ASN A C 1
ATOM 668 O O . ASN A 1 89 ? 3.897 -7.922 11.785 1.00 85.75 89 ASN A O 1
ATOM 672 N N . PHE A 1 90 ? 2.560 -8.908 10.270 1.00 87.88 90 PHE A N 1
ATOM 673 C CA . PHE A 1 90 ? 3.581 -9.089 9.249 1.00 87.88 90 PHE A CA 1
ATOM 674 C C . PHE A 1 90 ? 3.583 -7.908 8.282 1.00 87.88 90 PHE A C 1
ATOM 676 O O . PHE A 1 90 ? 2.543 -7.334 7.965 1.00 87.88 90 PHE A O 1
ATOM 683 N N . ASN A 1 91 ? 4.774 -7.545 7.822 1.00 86.50 91 ASN A N 1
ATOM 684 C CA . ASN A 1 91 ? 4.963 -6.562 6.766 1.00 86.50 91 ASN A CA 1
ATOM 685 C C . ASN A 1 91 ? 5.954 -7.090 5.735 1.00 86.50 91 ASN A C 1
ATOM 687 O O . ASN A 1 91 ? 6.867 -7.849 6.078 1.00 86.50 91 ASN A O 1
ATOM 691 N N . LEU A 1 92 ? 5.798 -6.632 4.495 1.00 85.94 92 LEU A N 1
ATOM 692 C CA . LEU A 1 92 ? 6.751 -6.908 3.435 1.00 85.94 92 LEU A CA 1
ATOM 693 C C . LEU A 1 92 ? 7.990 -6.024 3.617 1.00 85.94 92 LEU A C 1
ATOM 695 O O . LEU A 1 92 ? 7.929 -4.796 3.510 1.00 85.94 92 LEU A O 1
ATOM 699 N N . ILE A 1 93 ? 9.132 -6.643 3.901 1.00 87.06 93 ILE A N 1
ATOM 700 C CA . ILE A 1 93 ? 10.426 -5.967 4.009 1.00 87.06 93 ILE A CA 1
ATOM 701 C C . ILE A 1 93 ? 11.371 -6.644 3.023 1.00 87.06 93 ILE A C 1
ATOM 703 O O . ILE A 1 93 ? 11.717 -7.807 3.199 1.00 87.06 93 ILE A O 1
ATOM 707 N N . GLU A 1 94 ? 11.782 -5.909 1.986 1.00 87.44 94 GLU A N 1
ATOM 708 C CA . GLU A 1 94 ? 12.665 -6.415 0.916 1.00 87.44 94 GLU A CA 1
ATOM 709 C C . GLU A 1 94 ? 12.113 -7.656 0.177 1.00 87.44 94 GLU A C 1
ATOM 711 O O . GLU A 1 94 ? 12.881 -8.462 -0.336 1.00 87.44 94 GLU A O 1
ATOM 716 N N . GLY A 1 95 ? 10.783 -7.790 0.084 1.00 83.88 95 GLY A N 1
ATOM 717 C CA . GLY A 1 95 ? 10.121 -8.922 -0.579 1.00 83.88 95 GLY A CA 1
ATOM 718 C C . GLY A 1 95 ? 9.889 -10.140 0.321 1.00 83.88 95 GLY A C 1
ATOM 719 O O . GLY A 1 95 ? 9.313 -11.121 -0.134 1.00 83.88 95 GLY A O 1
ATOM 720 N N . ASP A 1 96 ? 10.290 -10.070 1.593 1.00 86.94 96 ASP A N 1
ATOM 721 C CA . ASP A 1 96 ? 10.041 -11.117 2.581 1.00 86.94 96 ASP A CA 1
ATOM 722 C C . ASP A 1 96 ? 9.024 -10.652 3.632 1.00 86.94 96 ASP A C 1
ATOM 724 O O . ASP A 1 96 ? 9.106 -9.539 4.161 1.00 86.94 96 ASP A O 1
ATOM 728 N N . CYS A 1 97 ? 8.095 -11.539 3.996 1.00 90.94 97 CYS A N 1
ATOM 729 C CA . CYS A 1 97 ? 7.135 -11.295 5.068 1.00 90.94 97 CYS A CA 1
ATOM 730 C C . CYS A 1 97 ? 7.794 -11.454 6.439 1.00 90.94 97 CYS A C 1
ATOM 732 O O . CYS A 1 97 ? 8.125 -12.560 6.876 1.00 90.94 97 CYS A O 1
ATOM 734 N N . GLN A 1 98 ? 7.974 -10.335 7.140 1.00 92.25 98 GLN A N 1
ATOM 735 C CA . GLN A 1 98 ? 8.643 -10.294 8.437 1.00 92.25 98 GLN A CA 1
ATOM 736 C C . GLN A 1 98 ? 7.678 -9.880 9.548 1.00 92.25 98 GLN A C 1
ATOM 738 O O . GLN A 1 98 ? 6.957 -8.890 9.432 1.00 92.25 98 GLN A O 1
ATOM 743 N N . LEU A 1 99 ? 7.696 -10.632 10.655 1.00 87.56 99 LEU A N 1
ATOM 744 C CA . LEU A 1 99 ? 6.908 -10.324 11.847 1.00 87.56 99 LEU A CA 1
ATOM 745 C C . LEU A 1 99 ? 7.478 -9.093 12.558 1.00 87.56 99 LEU A C 1
ATOM 747 O O . LEU A 1 99 ? 8.640 -9.082 12.981 1.00 87.56 99 LEU A O 1
ATOM 751 N N . LEU A 1 100 ? 6.638 -8.092 12.801 1.00 83.06 100 LEU A N 1
ATOM 752 C CA . LEU A 1 100 ? 6.991 -6.944 13.630 1.00 83.06 100 LEU A CA 1
ATOM 753 C C . LEU A 1 100 ? 6.810 -7.276 15.108 1.00 83.06 100 LEU A C 1
ATOM 755 O O . LEU A 1 100 ? 5.761 -7.060 15.717 1.00 83.06 100 LEU A O 1
ATOM 759 N N . VAL A 1 101 ? 7.878 -7.793 15.707 1.00 81.75 101 VAL A N 1
ATOM 760 C CA . VAL A 1 101 ? 7.912 -8.117 17.134 1.00 81.75 101 VAL A CA 1
ATOM 761 C C . VAL A 1 101 ? 7.629 -6.861 17.969 1.00 81.75 101 VAL A C 1
ATOM 763 O O . VAL A 1 101 ? 8.388 -5.893 17.940 1.00 81.75 101 VAL A O 1
ATOM 766 N N . GLY A 1 102 ? 6.549 -6.899 18.752 1.00 77.12 102 GLY A N 1
ATOM 767 C CA . GLY A 1 102 ? 6.117 -5.796 19.618 1.00 77.12 102 GLY A CA 1
ATOM 768 C C . GLY A 1 102 ? 4.990 -4.929 19.048 1.00 77.12 102 GLY A C 1
ATOM 769 O O . GLY A 1 102 ? 4.535 -4.022 19.743 1.00 77.12 102 GLY A O 1
ATOM 770 N N . ALA A 1 103 ? 4.517 -5.209 17.833 1.00 76.62 103 ALA A N 1
ATOM 771 C CA . ALA A 1 103 ? 3.282 -4.637 17.313 1.00 76.62 103 ALA A CA 1
ATOM 772 C C . ALA A 1 103 ? 2.053 -5.389 17.861 1.00 76.62 103 ALA A C 1
ATOM 774 O O . ALA A 1 103 ? 2.109 -6.589 18.133 1.00 76.62 103 ALA A O 1
ATOM 775 N N . TYR A 1 104 ? 0.944 -4.673 18.052 1.00 80.81 104 TYR A N 1
ATOM 776 C CA . TYR A 1 104 ? -0.341 -5.266 18.435 1.00 80.81 104 TYR A CA 1
ATOM 777 C C . TYR A 1 104 ? -0.964 -5.957 17.226 1.00 80.81 104 TYR A C 1
ATOM 779 O O . TYR A 1 104 ? -0.899 -5.401 16.138 1.00 80.81 104 TYR A O 1
ATOM 787 N N . ALA A 1 105 ? -1.577 -7.126 17.391 1.00 83.31 105 ALA A N 1
ATOM 788 C CA . ALA A 1 105 ? -2.337 -7.739 16.306 1.00 83.31 105 ALA A CA 1
ATOM 789 C C . ALA A 1 105 ? -3.561 -6.881 15.937 1.00 83.31 105 ALA A C 1
ATOM 791 O O . ALA A 1 105 ? -4.067 -6.129 16.779 1.00 83.31 105 ALA A O 1
ATOM 792 N N . THR A 1 106 ? -4.031 -6.991 14.698 1.00 88.69 106 THR A N 1
ATOM 793 C CA . THR A 1 106 ? -5.195 -6.246 14.193 1.00 88.69 106 THR A CA 1
ATOM 794 C C . THR A 1 106 ? -6.325 -7.222 13.889 1.00 88.69 106 THR A C 1
ATOM 796 O O . THR A 1 106 ? -6.067 -8.357 13.504 1.00 88.69 106 THR A O 1
ATOM 799 N N . CYS A 1 107 ? -7.575 -6.814 14.090 1.00 91.56 107 CYS A N 1
ATOM 800 C CA . CYS A 1 107 ? -8.728 -7.623 13.695 1.00 91.56 107 CYS A CA 1
ATOM 801 C C . CYS A 1 107 ? -9.132 -7.324 12.244 1.00 91.56 107 CYS A C 1
ATOM 803 O O . CYS A 1 107 ? -9.307 -6.148 11.924 1.00 91.56 107 CYS A O 1
ATOM 805 N N . SER A 1 108 ? -9.341 -8.344 11.410 1.00 92.06 108 SER A N 1
ATOM 806 C CA . SER A 1 108 ? -9.954 -8.189 10.076 1.00 92.06 108 SER A CA 1
ATOM 807 C C . SER A 1 108 ? -10.824 -9.394 9.695 1.00 92.06 108 SER A C 1
ATOM 809 O O . SER A 1 108 ? -10.773 -10.438 10.354 1.00 92.06 108 SER A O 1
ATOM 811 N N . ASP A 1 109 ? -11.671 -9.232 8.684 1.00 93.12 109 ASP A N 1
ATOM 812 C CA . ASP A 1 109 ? -12.496 -10.258 8.032 1.00 93.12 109 ASP A CA 1
ATOM 813 C C . ASP A 1 109 ? -11.868 -10.818 6.747 1.00 93.12 109 ASP A C 1
ATOM 815 O O . ASP A 1 109 ? -12.600 -11.280 5.874 1.00 93.12 109 ASP A O 1
ATOM 819 N N . CYS A 1 110 ? -10.532 -10.862 6.692 1.00 92.38 110 CYS A N 1
ATOM 820 C CA . CYS A 1 110 ? -9.742 -11.433 5.599 1.00 92.38 110 CYS A CA 1
ATOM 821 C C . CYS A 1 110 ? -10.413 -12.632 4.891 1.00 92.38 110 CYS A C 1
ATOM 823 O O . CYS A 1 110 ? -10.826 -13.618 5.522 1.00 92.38 110 CYS A O 1
ATOM 825 N N . GLY A 1 111 ? -10.474 -12.550 3.567 1.00 90.56 111 GLY A N 1
ATOM 826 C CA . GLY A 1 111 ? -11.224 -13.397 2.648 1.00 90.56 111 GLY A CA 1
ATOM 827 C C . GLY A 1 111 ? -12.555 -12.791 2.180 1.00 90.56 111 GLY A C 1
ATOM 828 O O . GLY A 1 111 ? -13.401 -13.544 1.673 1.00 90.56 111 GLY A O 1
ATOM 829 N N . ASP A 1 112 ? -12.790 -11.488 2.364 1.00 90.25 112 ASP A N 1
ATOM 830 C CA . ASP A 1 112 ? -14.019 -10.804 1.930 1.00 90.25 112 ASP A CA 1
ATOM 831 C C . ASP A 1 112 ? -13.927 -10.238 0.493 1.00 90.25 112 ASP A C 1
ATOM 833 O O . ASP A 1 112 ? -14.938 -9.824 -0.094 1.00 90.25 112 ASP A O 1
ATOM 837 N N . GLY A 1 113 ? -12.739 -10.315 -0.113 1.00 88.62 113 GLY A N 1
ATOM 838 C CA . GLY A 1 113 ? -12.412 -9.821 -1.446 1.00 88.62 113 GLY A CA 1
ATOM 839 C C . GLY A 1 113 ? -12.038 -8.338 -1.495 1.00 88.62 113 GLY A C 1
ATOM 840 O O . GLY A 1 113 ? -11.996 -7.774 -2.596 1.00 88.62 113 GLY A O 1
ATOM 841 N N . ILE A 1 114 ? -11.809 -7.686 -0.352 1.00 89.25 114 ILE A N 1
ATOM 842 C CA . ILE A 1 114 ? -11.448 -6.273 -0.242 1.00 89.25 114 ILE A CA 1
ATOM 843 C C . ILE A 1 114 ? -10.162 -6.144 0.576 1.00 89.25 114 ILE A C 1
ATOM 845 O O . ILE A 1 114 ? -10.182 -6.279 1.783 1.00 89.25 114 ILE A O 1
ATOM 849 N N . CYS A 1 115 ? -9.058 -5.758 -0.067 1.00 91.00 115 CYS A N 1
ATOM 850 C CA . CYS A 1 115 ? -7.826 -5.442 0.659 1.00 91.00 115 CYS A CA 1
ATOM 851 C C . CYS A 1 115 ? -7.968 -4.122 1.440 1.00 91.00 115 CYS A C 1
ATOM 853 O O . CYS A 1 115 ? -7.932 -3.028 0.852 1.00 91.00 115 CYS A O 1
ATOM 855 N N . GLU A 1 116 ? -8.152 -4.209 2.755 1.00 88.94 116 GLU A N 1
ATOM 856 C CA . GLU A 1 116 ? -8.286 -3.050 3.643 1.00 88.94 116 GLU A CA 1
ATOM 857 C C . GLU A 1 116 ? -6.927 -2.378 3.949 1.00 88.94 116 GLU A C 1
ATOM 859 O O . GLU A 1 116 ? -5.859 -2.948 3.761 1.00 88.94 116 GLU A O 1
ATOM 864 N N . GLU A 1 117 ? -6.922 -1.141 4.471 1.00 88.69 117 GLU A N 1
ATOM 865 C CA . GLU A 1 117 ? -5.672 -0.377 4.703 1.00 88.69 117 GLU A CA 1
ATOM 866 C C . GLU A 1 117 ? -4.705 -1.019 5.722 1.00 88.69 117 GLU A C 1
ATOM 868 O O . GLU A 1 117 ? -3.524 -0.668 5.771 1.00 88.69 117 GLU A O 1
ATOM 873 N N . TRP A 1 118 ? -5.205 -1.907 6.582 1.00 87.19 118 TRP A N 1
ATOM 874 C CA . TRP A 1 118 ? -4.419 -2.652 7.577 1.00 87.19 118 TRP A CA 1
ATOM 875 C C . TRP A 1 118 ? -4.082 -4.078 7.136 1.00 87.19 118 TRP A C 1
ATOM 877 O O . TRP A 1 118 ? -3.404 -4.805 7.872 1.00 87.19 118 TRP A O 1
ATOM 887 N N . GLU A 1 119 ? -4.542 -4.465 5.956 1.00 91.69 119 GLU A N 1
ATOM 888 C CA . GLU A 1 119 ? -4.227 -5.723 5.313 1.00 91.69 119 GLU A CA 1
ATOM 889 C C . GLU A 1 119 ? -3.108 -5.524 4.291 1.00 91.69 119 GLU A C 1
ATOM 891 O O . GLU A 1 119 ? -2.849 -4.429 3.786 1.00 91.69 119 GLU A O 1
ATOM 896 N N . 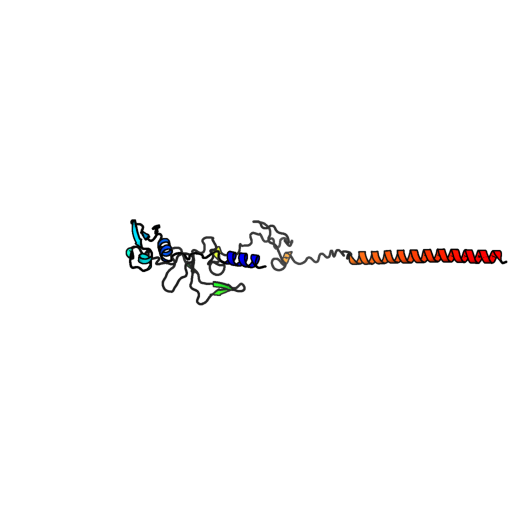ASN A 1 120 ? -2.367 -6.589 4.048 1.00 90.06 120 ASN A N 1
ATOM 897 C CA . ASN A 1 120 ? -1.304 -6.660 3.071 1.00 90.06 120 ASN A CA 1
ATOM 898 C C . ASN A 1 120 ? -1.075 -8.123 2.683 1.00 90.06 120 ASN A C 1
ATOM 900 O O . ASN A 1 120 ? -1.518 -9.043 3.369 1.00 90.06 120 ASN A O 1
ATOM 904 N N . GLU A 1 121 ? -0.306 -8.338 1.622 1.00 91.06 121 GLU A N 1
ATOM 905 C CA . GLU A 1 121 ? 0.043 -9.670 1.109 1.00 91.06 121 GLU A CA 1
ATOM 906 C C . GLU A 1 121 ? 0.677 -10.620 2.149 1.00 91.06 121 GLU A C 1
ATOM 908 O O . GLU A 1 121 ? 0.676 -11.834 1.965 1.00 91.06 121 GLU A O 1
ATOM 913 N N . CYS A 1 122 ? 1.208 -10.098 3.260 1.00 91.56 122 CYS A N 1
ATOM 914 C CA . CYS A 1 122 ? 1.825 -10.894 4.315 1.00 91.56 122 CYS A CA 1
ATOM 915 C C . CYS A 1 122 ? 0.890 -11.263 5.470 1.00 91.56 122 CYS A C 1
ATOM 917 O O . CYS A 1 122 ? 1.184 -12.226 6.182 1.00 91.56 122 CYS A O 1
ATOM 919 N N . ASN A 1 123 ? -0.178 -10.500 5.714 1.00 90.12 123 ASN A N 1
ATOM 920 C CA . ASN A 1 123 ? -1.110 -10.760 6.813 1.00 90.12 123 ASN A CA 1
ATOM 921 C C . ASN A 1 123 ? -2.526 -11.136 6.344 1.00 90.12 123 ASN A C 1
ATOM 923 O O . ASN A 1 123 ? -3.242 -11.755 7.124 1.00 90.12 123 ASN A O 1
ATOM 927 N N . CYS A 1 124 ? -2.892 -10.843 5.095 1.00 91.62 124 CYS A N 1
ATOM 928 C CA . CYS A 1 124 ? -4.116 -11.286 4.433 1.00 91.62 124 CYS A CA 1
ATOM 929 C C . CYS A 1 124 ? -3.848 -11.486 2.933 1.00 91.62 124 CYS A C 1
ATOM 931 O O . CYS A 1 124 ? -4.062 -10.598 2.108 1.00 91.62 124 CYS A O 1
ATOM 933 N N . LEU A 1 125 ? -3.319 -12.656 2.574 1.00 89.56 125 LEU A N 1
ATOM 934 C CA . LEU A 1 125 ? -2.938 -12.948 1.190 1.00 89.56 125 LEU A CA 1
ATOM 935 C C . LEU A 1 125 ? -4.167 -13.073 0.282 1.00 89.56 125 LEU A C 1
ATOM 937 O O . LEU A 1 125 ? -4.100 -12.735 -0.891 1.00 89.56 125 LEU A O 1
ATOM 941 N N . GLU A 1 126 ? -5.281 -13.552 0.824 1.00 88.75 126 GLU A N 1
ATOM 942 C CA . GLU A 1 126 ? -6.511 -13.843 0.094 1.00 88.75 126 GLU A CA 1
ATOM 943 C C . GLU A 1 126 ? -7.0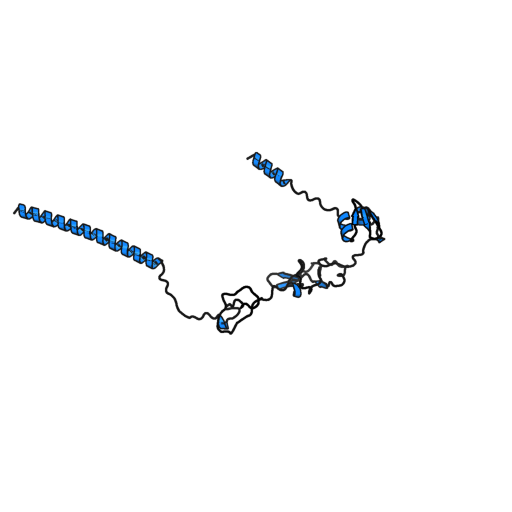91 -12.612 -0.612 1.00 88.75 126 GLU A C 1
ATOM 945 O O . GLU A 1 126 ? -7.534 -12.724 -1.757 1.00 88.75 126 GLU A O 1
ATOM 950 N N . ASP A 1 127 ? -7.051 -11.453 0.049 1.00 90.50 127 ASP A N 1
ATOM 951 C CA . ASP A 1 127 ? -7.640 -10.215 -0.468 1.00 90.50 127 ASP A CA 1
ATOM 952 C C . ASP A 1 127 ? -6.595 -9.257 -1.050 1.00 90.50 127 ASP A C 1
ATOM 954 O O . ASP A 1 127 ? -6.911 -8.467 -1.943 1.00 90.50 127 ASP A O 1
ATOM 958 N N . CYS A 1 128 ? -5.349 -9.332 -0.570 1.00 89.06 128 CYS A N 1
ATOM 959 C CA . CYS A 1 128 ? -4.266 -8.416 -0.930 1.00 89.06 128 CYS A CA 1
ATOM 960 C C . CYS A 1 128 ? -3.205 -9.018 -1.862 1.00 89.06 128 CYS A C 1
ATOM 962 O O . CYS A 1 128 ? -2.136 -8.420 -2.012 1.00 89.06 128 CYS A O 1
ATOM 964 N N . GLU A 1 129 ? -3.456 -10.176 -2.486 1.00 82.88 129 GLU A N 1
ATOM 965 C CA . GLU A 1 129 ? -2.587 -10.673 -3.557 1.00 82.88 129 GLU A CA 1
ATOM 966 C C . GLU A 1 129 ? -2.531 -9.619 -4.676 1.00 82.88 129 GLU A C 1
ATOM 968 O O . GLU A 1 129 ? -3.570 -9.143 -5.153 1.00 82.88 129 GLU A O 1
ATOM 973 N N . GLU A 1 130 ? -1.321 -9.221 -5.097 1.00 65.44 130 GLU A N 1
ATOM 974 C CA . GLU A 1 130 ? -1.183 -8.410 -6.307 1.00 65.44 130 GLU A CA 1
ATOM 975 C C . GLU A 1 130 ? -1.946 -9.101 -7.444 1.00 65.44 130 GLU A C 1
ATOM 977 O O . GLU A 1 130 ? -1.888 -10.330 -7.547 1.00 65.44 130 GLU A O 1
ATOM 982 N N . PRO A 1 131 ? -2.682 -8.345 -8.284 1.00 55.06 131 PRO A N 1
ATOM 983 C CA . PRO A 1 131 ? -3.594 -8.922 -9.258 1.00 55.06 131 PRO A CA 1
ATOM 984 C C . PRO A 1 131 ? -2.872 -10.001 -10.058 1.00 55.06 131 PRO A C 1
ATOM 986 O O . PRO A 1 131 ? -1.964 -9.696 -10.837 1.00 55.06 131 PRO A O 1
ATOM 989 N N . GLN A 1 132 ? -3.282 -11.258 -9.842 1.00 54.06 132 GLN A N 1
ATOM 990 C CA . GLN A 1 132 ? -2.837 -12.401 -10.628 1.00 54.06 132 GLN A CA 1
ATOM 991 C C . GLN A 1 132 ? -2.865 -11.983 -12.092 1.00 54.06 132 GLN A C 1
ATOM 993 O O . GLN A 1 132 ? -3.872 -11.437 -12.552 1.00 54.06 132 GLN A O 1
ATOM 998 N N . GLN A 1 133 ? -1.734 -12.159 -12.781 1.00 56.41 133 GLN A N 1
ATOM 999 C CA . GLN A 1 133 ? -1.547 -11.762 -14.173 1.00 56.41 133 GLN A CA 1
ATOM 1000 C C . GLN A 1 133 ? -2.825 -12.052 -14.970 1.00 56.41 133 GLN A C 1
ATOM 1002 O O . GLN A 1 133 ? -3.159 -13.197 -15.243 1.00 56.41 133 GLN A O 1
ATOM 1007 N N . ILE A 1 134 ? -3.542 -10.990 -15.347 1.00 68.00 134 ILE A N 1
ATOM 1008 C CA . ILE A 1 134 ? -4.806 -11.037 -16.109 1.00 68.00 134 ILE A CA 1
ATOM 1009 C C . ILE A 1 134 ? -4.601 -11.646 -17.521 1.00 68.00 134 ILE A C 1
ATOM 1011 O O . ILE A 1 134 ? -5.539 -11.838 -18.300 1.00 68.00 134 ILE A O 1
ATOM 1015 N N . CYS A 1 135 ? -3.350 -11.942 -17.861 1.00 80.38 135 CYS A N 1
ATOM 1016 C CA . CYS A 1 135 ? -2.891 -12.396 -19.151 1.00 80.38 135 CYS A CA 1
ATOM 1017 C C . CYS A 1 135 ? -2.642 -13.916 -19.182 1.00 80.38 135 CYS A C 1
ATOM 1019 O O . CYS A 1 135 ? -2.391 -14.557 -18.164 1.00 80.38 135 CYS A O 1
ATOM 1021 N N . GLU A 1 136 ? -2.706 -14.497 -20.375 1.00 85.31 136 GLU A N 1
ATOM 1022 C CA . GLU A 1 136 ? -2.456 -15.915 -20.636 1.00 85.31 136 GLU A CA 1
ATOM 1023 C C . GLU A 1 136 ? -1.006 -16.109 -21.106 1.00 85.31 136 GLU A C 1
ATOM 1025 O O . GLU A 1 136 ? -0.547 -15.423 -22.018 1.00 85.31 136 GLU A O 1
ATOM 1030 N N . SER A 1 137 ? -0.255 -17.029 -20.497 1.00 84.56 137 SER A N 1
ATOM 1031 C CA . SER A 1 137 ? 1.082 -17.373 -21.000 1.00 84.56 137 SER A CA 1
ATOM 1032 C C . SER A 1 137 ? 0.956 -18.232 -22.257 1.00 84.56 137 SER A C 1
ATOM 1034 O O . SER A 1 137 ? 0.244 -19.239 -22.248 1.00 84.56 137 SER A O 1
ATOM 1036 N N . LEU A 1 138 ? 1.657 -17.838 -23.323 1.00 89.81 138 LEU A N 1
ATOM 1037 C CA . LEU A 1 138 ? 1.742 -18.593 -24.577 1.00 89.81 138 LEU A CA 1
ATOM 1038 C C . LEU A 1 138 ? 3.102 -19.279 -24.754 1.00 89.81 138 LEU A C 1
ATOM 1040 O O . LEU A 1 138 ? 3.379 -19.823 -25.817 1.00 89.81 138 LEU A O 1
ATOM 1044 N N . CYS A 1 139 ? 3.902 -19.325 -23.693 1.00 90.25 139 CYS A N 1
ATOM 1045 C CA . CYS A 1 139 ? 5.219 -19.928 -23.687 1.00 90.25 139 CYS A CA 1
ATOM 1046 C C . CYS A 1 139 ? 5.201 -21.364 -24.232 1.00 90.25 139 CYS A C 1
ATOM 1048 O O . CYS A 1 139 ? 4.513 -22.255 -23.719 1.00 90.25 139 CYS A O 1
ATOM 1050 N N . GLY A 1 140 ? 6.008 -21.596 -25.260 1.00 88.12 140 GLY A N 1
ATOM 1051 C CA . GLY A 1 140 ? 6.086 -22.819 -26.052 1.00 88.12 140 GLY A CA 1
ATOM 1052 C C . GLY A 1 140 ? 5.296 -22.778 -27.367 1.00 88.12 140 GLY A C 1
ATOM 1053 O O . GLY A 1 140 ? 5.241 -23.807 -28.052 1.00 88.12 140 GLY A O 1
ATOM 1054 N N . ASP A 1 141 ? 4.680 -21.649 -27.734 1.00 90.75 141 ASP A N 1
ATOM 1055 C CA . ASP A 1 141 ? 4.035 -21.446 -29.038 1.00 90.75 141 ASP A CA 1
ATOM 1056 C C . ASP A 1 141 ? 5.037 -21.128 -30.165 1.00 90.75 141 ASP A C 1
ATOM 1058 O O . ASP A 1 141 ? 4.687 -21.202 -31.351 1.00 90.75 141 ASP A O 1
ATOM 1062 N N . GLY A 1 142 ? 6.298 -20.874 -29.804 1.00 86.88 142 GLY A N 1
ATOM 1063 C CA . GLY A 1 142 ? 7.408 -20.608 -30.713 1.00 86.88 142 GLY A CA 1
ATOM 1064 C C . GLY A 1 142 ? 7.574 -19.135 -31.087 1.00 86.88 142 GLY A C 1
ATOM 1065 O O . GLY A 1 142 ? 8.317 -18.848 -32.031 1.00 86.88 142 GLY A O 1
ATOM 1066 N N . ALA A 1 143 ? 6.901 -18.211 -30.396 1.00 88.44 143 ALA A N 1
ATOM 1067 C CA . ALA A 1 143 ? 7.061 -16.770 -30.559 1.00 88.44 143 ALA A CA 1
ATOM 1068 C C . ALA A 1 143 ? 7.247 -16.075 -29.200 1.00 88.44 143 ALA A C 1
ATOM 1070 O O . ALA A 1 143 ? 6.592 -16.415 -28.231 1.00 88.44 143 ALA A O 1
ATOM 1071 N N . CYS A 1 144 ? 8.106 -15.053 -29.134 1.00 90.31 144 CYS A N 1
ATOM 1072 C CA . CYS A 1 144 ? 8.255 -14.238 -27.925 1.00 90.31 144 CYS A CA 1
ATOM 1073 C C . CYS A 1 144 ? 7.247 -13.078 -27.925 1.00 90.31 144 CYS A C 1
ATOM 1075 O O . CYS A 1 144 ? 7.307 -12.192 -28.788 1.00 90.31 144 CYS A O 1
ATOM 1077 N N . GLN A 1 145 ? 6.304 -13.059 -26.980 1.00 90.81 145 GLN A N 1
ATOM 1078 C CA . GLN A 1 145 ? 5.279 -12.013 -26.904 1.00 90.81 145 GLN A CA 1
ATOM 1079 C C . GLN A 1 145 ? 5.816 -10.769 -26.177 1.00 90.81 145 GLN A C 1
ATOM 1081 O O . GLN A 1 145 ? 5.605 -10.585 -24.987 1.00 90.81 145 GLN A O 1
ATOM 1086 N N . GLU A 1 146 ? 6.485 -9.868 -26.900 1.00 79.50 146 GLU A N 1
ATOM 1087 C CA . GLU A 1 146 ? 7.018 -8.616 -26.325 1.00 79.50 146 GLU A CA 1
ATOM 1088 C C . GLU A 1 146 ? 5.986 -7.468 -26.267 1.00 79.50 146 GLU A C 1
ATOM 1090 O O . GLU A 1 146 ? 6.094 -6.559 -25.443 1.00 79.50 146 GLU A O 1
ATOM 1095 N N . ILE A 1 147 ? 4.976 -7.482 -27.149 1.00 75.31 147 ILE A N 1
ATOM 1096 C CA . ILE A 1 147 ? 3.947 -6.433 -27.248 1.00 75.31 147 ILE A CA 1
ATOM 1097 C C . ILE A 1 147 ? 2.587 -7.042 -26.923 1.00 75.31 147 ILE A C 1
ATOM 1099 O O . ILE A 1 147 ? 2.009 -7.761 -27.738 1.00 75.31 147 ILE A O 1
ATOM 1103 N N . VAL A 1 148 ? 2.054 -6.705 -25.750 1.00 80.75 148 VAL A N 1
ATOM 1104 C CA . VAL A 1 148 ? 0.806 -7.279 -25.232 1.00 80.75 148 VAL A CA 1
ATOM 1105 C C . VAL A 1 148 ? -0.239 -6.219 -24.893 1.00 80.75 148 VAL A C 1
ATOM 1107 O O . VAL A 1 148 ? 0.081 -5.057 -24.638 1.00 80.75 148 VAL A O 1
ATOM 1110 N N . CYS A 1 149 ? -1.514 -6.615 -24.912 1.00 77.50 149 CYS A N 1
ATOM 1111 C CA . CYS A 1 149 ? -2.624 -5.788 -24.444 1.00 77.50 149 CYS A CA 1
ATOM 1112 C C . CYS A 1 149 ? -2.897 -6.015 -22.950 1.00 77.50 149 CYS A C 1
ATOM 1114 O O . CYS A 1 149 ? -2.713 -7.111 -22.440 1.00 77.50 149 CYS A O 1
ATOM 1116 N N . LEU A 1 150 ? -3.358 -4.978 -22.244 1.00 71.25 150 LEU A N 1
ATOM 1117 C CA . LEU A 1 150 ? -3.650 -5.017 -20.800 1.00 71.25 150 LEU A CA 1
ATOM 1118 C C . LEU A 1 150 ? -5.083 -5.512 -20.497 1.00 71.25 150 LEU A C 1
ATOM 1120 O O . LEU A 1 150 ? -5.789 -4.900 -19.700 1.00 71.25 150 LEU A O 1
ATOM 1124 N N . GLY A 1 151 ? -5.558 -6.554 -21.187 1.00 75.81 151 GLY A N 1
ATOM 1125 C CA . GLY A 1 151 ? -6.931 -7.067 -21.055 1.00 75.81 151 GLY A CA 1
ATOM 1126 C C . GLY A 1 151 ? -7.002 -8.548 -20.679 1.00 75.81 151 GLY A C 1
ATOM 1127 O O . GLY A 1 151 ? -6.042 -9.284 -20.885 1.00 75.81 151 GLY A O 1
ATOM 1128 N N . GLU A 1 152 ? -8.156 -8.982 -20.162 1.00 76.38 152 GLU A N 1
ATOM 1129 C CA . GLU A 1 152 ? -8.441 -10.400 -19.892 1.00 76.38 152 GLU A CA 1
ATOM 1130 C C . GLU A 1 152 ? -8.329 -11.233 -21.176 1.00 76.38 152 GLU A C 1
ATOM 1132 O O . GLU A 1 152 ? -8.945 -10.911 -22.197 1.00 76.38 152 GLU A O 1
ATOM 1137 N N . GLY A 1 153 ? -7.526 -12.300 -21.124 1.00 77.69 153 GLY A N 1
ATOM 1138 C CA . GLY A 1 153 ? -7.269 -13.186 -22.267 1.00 77.69 153 GLY A CA 1
ATOM 1139 C C . GLY A 1 153 ? -6.259 -12.642 -23.284 1.00 77.69 153 GLY A C 1
ATOM 1140 O O . GLY A 1 153 ? -6.112 -13.204 -24.368 1.00 77.69 153 GLY A O 1
ATOM 1141 N N . CYS A 1 154 ? -5.570 -11.541 -22.970 1.00 86.19 154 CYS A N 1
ATOM 1142 C CA . CYS A 1 154 ? -4.398 -11.114 -23.730 1.00 86.19 154 CYS A CA 1
ATOM 1143 C C . CYS A 1 154 ? -3.179 -11.975 -23.364 1.00 86.19 154 CYS A C 1
ATOM 1145 O O . CYS A 1 154 ? -3.079 -12.404 -22.217 1.00 86.19 154 CYS A O 1
ATOM 1147 N N . PRO A 1 155 ? -2.226 -12.197 -24.286 1.00 87.69 155 PRO A N 1
ATOM 1148 C CA . PRO A 1 155 ? -0.984 -12.882 -23.949 1.00 87.69 155 PRO A CA 1
ATOM 1149 C C . PRO A 1 155 ? -0.171 -12.095 -22.915 1.00 87.69 155 PRO A C 1
ATOM 1151 O O . PRO A 1 155 ? -0.220 -10.864 -22.904 1.00 87.69 155 PRO A O 1
ATOM 1154 N N . CYS A 1 156 ? 0.567 -12.782 -22.045 1.00 87.00 156 CYS A N 1
ATOM 1155 C CA . CYS A 1 156 ? 1.512 -12.139 -21.132 1.00 87.00 156 CYS A CA 1
ATOM 1156 C C . CYS A 1 156 ? 2.767 -11.684 -21.868 1.00 87.00 156 CYS A C 1
ATOM 1158 O O . CYS A 1 156 ? 3.173 -12.306 -22.844 1.00 87.00 156 CYS A O 1
ATOM 1160 N N . ALA A 1 157 ? 3.382 -10.594 -21.396 1.00 88.25 157 ALA A N 1
ATOM 1161 C CA . ALA A 1 157 ? 4.684 -10.200 -21.911 1.00 88.25 157 ALA A CA 1
ATOM 1162 C C . ALA A 1 157 ? 5.711 -11.272 -21.526 1.00 88.25 157 ALA A C 1
ATOM 1164 O O . ALA A 1 157 ? 5.909 -11.545 -20.338 1.00 88.25 157 ALA A O 1
ATOM 1165 N N . GLU A 1 158 ? 6.350 -11.874 -22.520 1.00 88.56 158 GLU A N 1
ATOM 1166 C CA . GLU A 1 158 ? 7.359 -12.902 -22.311 1.00 88.56 158 GLU A CA 1
ATOM 1167 C C . GLU A 1 158 ? 8.761 -12.302 -22.391 1.00 88.56 158 GLU A C 1
ATOM 1169 O O . GLU A 1 158 ? 9.044 -11.373 -23.145 1.00 88.56 158 GLU A O 1
ATOM 1174 N N . THR A 1 159 ? 9.643 -12.807 -21.539 1.00 86.69 159 THR A N 1
ATOM 1175 C CA . THR A 1 159 ? 11.038 -12.387 -21.430 1.00 86.69 159 THR A CA 1
ATOM 1176 C C . THR A 1 159 ? 11.920 -13.625 -21.437 1.00 86.69 159 THR A C 1
ATOM 1178 O O . THR A 1 159 ? 11.446 -14.734 -21.202 1.00 86.69 159 THR A O 1
ATOM 1181 N N . ILE A 1 160 ? 13.228 -13.452 -21.616 1.00 85.38 160 ILE A N 1
ATOM 1182 C CA . ILE A 1 160 ? 14.195 -14.554 -21.491 1.00 85.38 160 ILE A CA 1
ATOM 1183 C C . ILE A 1 160 ? 14.100 -15.242 -20.115 1.00 85.38 160 ILE A C 1
ATOM 1185 O O . ILE A 1 160 ? 14.348 -16.440 -20.010 1.00 85.38 160 ILE A O 1
ATOM 1189 N N . GLU A 1 161 ? 13.735 -14.509 -19.060 1.00 81.94 161 GLU A N 1
ATOM 1190 C CA . GLU A 1 161 ? 13.607 -15.062 -17.707 1.00 81.94 161 GLU A CA 1
ATOM 1191 C C . GLU A 1 161 ? 12.297 -15.838 -17.516 1.00 81.94 161 GLU A C 1
ATOM 1193 O O . GLU A 1 161 ? 12.289 -16.867 -16.841 1.00 81.94 161 GLU A O 1
ATOM 1198 N N . THR A 1 162 ? 11.205 -15.375 -18.134 1.00 86.00 162 THR A N 1
ATOM 1199 C CA . THR A 1 162 ? 9.864 -15.962 -17.972 1.00 86.00 162 THR A CA 1
ATOM 1200 C C . THR A 1 162 ? 9.536 -17.043 -19.006 1.00 86.00 162 THR A C 1
ATOM 1202 O O . THR A 1 162 ? 8.851 -18.003 -18.663 1.00 86.00 162 THR A O 1
ATOM 1205 N N . CYS A 1 163 ? 10.064 -16.952 -20.232 1.00 88.19 163 CYS A N 1
ATOM 1206 C CA . CYS A 1 163 ? 9.952 -17.975 -21.275 1.00 88.19 163 CYS A CA 1
ATOM 1207 C C . CYS A 1 163 ? 11.230 -18.077 -22.134 1.00 88.19 163 CYS A C 1
ATOM 1209 O O . CYS A 1 163 ? 11.278 -17.643 -23.288 1.00 88.19 163 CYS A O 1
ATOM 1211 N N . PRO A 1 164 ? 12.297 -18.712 -21.622 1.00 87.56 164 PRO A N 1
ATOM 1212 C CA . PRO A 1 164 ? 13.543 -18.858 -22.365 1.00 87.56 164 PRO A CA 1
ATOM 1213 C C . PRO A 1 164 ? 13.420 -19.755 -23.596 1.00 87.56 164 PRO A C 1
ATOM 1215 O O . PRO A 1 164 ? 14.340 -19.754 -24.391 1.00 87.56 164 PRO A O 1
ATOM 1218 N N . GLY A 1 165 ? 12.366 -20.565 -23.748 1.00 85.94 165 GLY A N 1
ATOM 1219 C CA . GLY A 1 165 ? 12.203 -21.444 -24.914 1.00 85.94 165 GLY A CA 1
ATOM 1220 C C . GLY A 1 165 ? 11.913 -20.675 -26.203 1.00 85.94 165 GLY A C 1
ATOM 1221 O O . GLY A 1 165 ? 12.507 -20.980 -27.237 1.00 85.94 165 GLY A O 1
ATOM 1222 N N . ASP A 1 166 ? 11.066 -19.651 -26.099 1.00 89.06 166 ASP A N 1
ATOM 1223 C CA . ASP A 1 166 ? 10.560 -18.884 -27.241 1.00 89.06 166 ASP A CA 1
ATOM 1224 C C . ASP A 1 166 ? 11.230 -17.511 -27.359 1.00 89.06 166 ASP A C 1
ATOM 1226 O O . ASP A 1 166 ? 11.380 -16.985 -28.460 1.00 89.06 166 ASP A O 1
ATOM 1230 N N . CYS A 1 167 ? 11.702 -16.961 -26.236 1.00 86.25 167 CYS A N 1
ATOM 1231 C CA . CYS A 1 167 ? 12.424 -15.693 -26.171 1.00 86.25 167 CYS A CA 1
ATOM 1232 C C . CYS A 1 167 ? 13.948 -15.845 -26.220 1.00 86.25 167 CYS A C 1
ATOM 1234 O O . CYS A 1 167 ? 14.652 -14.875 -25.933 1.00 86.25 167 CYS A O 1
ATOM 1236 N N . VAL A 1 168 ? 14.499 -17.019 -26.579 1.00 83.38 168 VAL A N 1
ATOM 1237 C CA . VAL A 1 168 ? 15.921 -17.057 -26.968 1.00 83.38 168 VAL A CA 1
ATOM 1238 C C . VAL A 1 168 ? 16.065 -16.062 -28.100 1.00 83.38 168 VAL A C 1
ATOM 1240 O O . VAL A 1 168 ? 15.340 -16.179 -29.085 1.00 83.38 168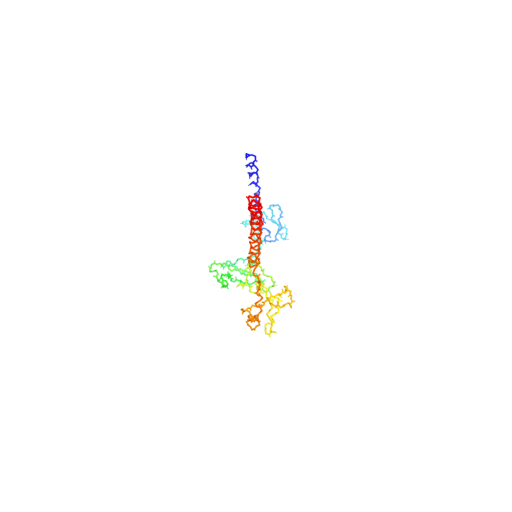 VAL A O 1
ATOM 1243 N N . GLU A 1 169 ? 16.992 -15.112 -27.968 1.00 66.00 169 GLU A N 1
ATOM 1244 C CA . GLU A 1 169 ? 17.398 -14.273 -29.085 1.00 66.00 169 GLU A CA 1
ATOM 1245 C C . GLU A 1 169 ? 17.701 -15.193 -30.264 1.00 66.00 169 GLU A C 1
ATOM 1247 O O . GLU A 1 169 ? 18.750 -15.845 -30.339 1.00 66.00 169 GLU A O 1
ATOM 1252 N N . VAL A 1 170 ? 16.743 -15.285 -31.181 1.00 57.69 170 VAL A N 1
ATOM 1253 C CA . VAL A 1 170 ? 16.999 -15.805 -32.498 1.00 57.69 170 VAL A CA 1
ATOM 1254 C C . VAL A 1 170 ? 18.012 -14.813 -33.037 1.00 57.69 170 VAL A C 1
ATOM 1256 O O . VAL A 1 170 ? 17.689 -13.671 -33.353 1.00 57.69 170 VAL A O 1
ATOM 1259 N N . LEU A 1 171 ? 19.276 -15.234 -33.069 1.00 53.53 171 LEU A N 1
ATOM 1260 C CA . LEU A 1 171 ? 20.333 -14.588 -33.830 1.00 53.53 171 LEU A CA 1
ATOM 1261 C C . LEU A 1 171 ? 20.010 -14.736 -35.328 1.00 53.53 171 LEU A C 1
ATOM 1263 O O . LEU A 1 171 ? 20.828 -15.236 -36.102 1.00 53.53 171 LEU A O 1
ATOM 1267 N N . ASP A 1 172 ? 18.812 -14.325 -35.741 1.00 51.59 172 ASP A N 1
ATOM 1268 C CA . ASP A 1 172 ? 18.475 -14.029 -37.118 1.00 51.59 172 ASP A CA 1
ATOM 1269 C C . ASP A 1 172 ? 19.194 -12.722 -37.408 1.00 51.59 172 ASP A C 1
ATOM 1271 O O . ASP A 1 172 ? 18.717 -11.605 -37.207 1.00 51.59 172 ASP A O 1
ATOM 1275 N N . GLY A 1 173 ? 20.458 -12.912 -37.771 1.00 55.56 173 GLY A N 1
ATOM 1276 C CA . GLY A 1 173 ? 21.344 -11.885 -38.251 1.00 55.56 173 GLY A CA 1
ATOM 1277 C C . GLY A 1 173 ? 20.822 -11.322 -39.557 1.00 55.56 173 GLY A C 1
ATOM 1278 O O . GLY A 1 173 ? 21.339 -11.657 -40.613 1.00 55.56 173 GLY A O 1
ATOM 1279 N N . ASP A 1 174 ? 19.896 -10.384 -39.457 1.00 51.72 174 ASP A N 1
ATOM 1280 C CA . ASP A 1 174 ? 19.775 -9.292 -40.404 1.00 51.72 174 ASP A CA 1
ATOM 1281 C C . ASP A 1 174 ? 20.269 -8.032 -39.694 1.00 51.72 174 ASP A C 1
ATOM 1283 O O . ASP A 1 174 ? 19.525 -7.133 -39.310 1.00 51.72 174 ASP A O 1
ATOM 1287 N N . GLU A 1 175 ? 21.591 -7.995 -39.491 1.00 50.44 175 GLU A N 1
ATOM 1288 C CA . GLU A 1 175 ? 22.331 -6.776 -39.186 1.00 50.44 175 GLU A CA 1
ATOM 1289 C C . GLU A 1 175 ? 22.142 -5.830 -40.382 1.00 50.44 175 GLU A C 1
ATOM 1291 O O . GLU A 1 175 ? 22.969 -5.763 -41.300 1.00 50.44 175 GLU A O 1
ATOM 1296 N N . GLU A 1 176 ? 21.019 -5.108 -40.411 1.00 59.44 176 GLU A N 1
ATOM 1297 C CA . GLU A 1 176 ? 20.867 -3.943 -41.260 1.00 59.44 176 GLU A CA 1
ATOM 1298 C C . GLU A 1 176 ? 21.974 -2.979 -40.848 1.00 59.44 176 GLU A C 1
ATOM 1300 O O . GLU A 1 176 ? 21.889 -2.264 -39.848 1.00 59.44 176 GLU A O 1
ATOM 1305 N N . LYS A 1 177 ? 23.068 -2.990 -41.615 1.00 59.66 177 LYS A N 1
ATOM 1306 C CA . LYS A 1 177 ? 24.145 -2.010 -41.525 1.00 59.66 177 LYS A CA 1
ATOM 1307 C C . LYS A 1 177 ? 23.565 -0.660 -41.909 1.00 5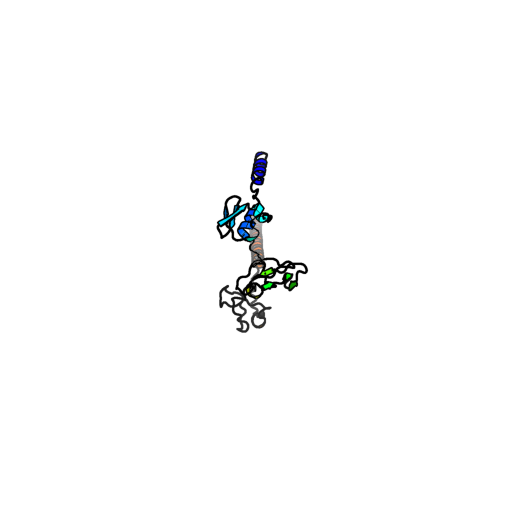9.66 177 LYS A C 1
ATOM 1309 O O . LYS A 1 177 ? 23.746 -0.188 -43.032 1.00 59.66 177 LYS A O 1
ATOM 1314 N N . GLY A 1 178 ? 22.867 -0.042 -40.962 1.00 57.97 178 GLY A N 1
ATOM 1315 C CA . GLY A 1 178 ? 22.465 1.343 -41.012 1.00 57.97 178 GLY A CA 1
ATOM 1316 C C . GLY A 1 178 ? 23.726 2.138 -41.282 1.00 57.97 178 GLY A C 1
ATOM 1317 O O . GLY A 1 178 ? 24.620 2.221 -40.437 1.00 57.97 178 GLY A O 1
ATOM 1318 N N . VAL A 1 179 ? 23.845 2.652 -42.506 1.00 65.88 179 VAL A N 1
ATOM 1319 C CA . VAL A 1 179 ? 24.938 3.537 -42.894 1.00 65.88 179 VAL A CA 1
ATOM 1320 C C . VAL A 1 179 ? 24.877 4.694 -41.916 1.00 65.88 179 VAL A C 1
ATOM 1322 O O . VAL A 1 179 ? 23.967 5.520 -41.990 1.00 65.88 179 VAL A O 1
ATOM 1325 N N . SER A 1 180 ? 25.791 4.698 -40.940 1.00 73.69 180 SER A N 1
ATOM 1326 C CA . SER A 1 180 ? 25.727 5.669 -39.859 1.00 73.69 180 SER A CA 1
ATOM 1327 C C . SER A 1 180 ? 25.681 7.059 -40.483 1.00 73.69 180 SER A C 1
ATOM 1329 O O . SER A 1 180 ? 26.422 7.367 -41.419 1.00 73.69 180 SER A O 1
ATOM 1331 N N . MET A 1 181 ? 24.777 7.906 -39.996 1.00 77.81 181 MET A N 1
ATOM 1332 C CA . MET A 1 181 ? 24.595 9.269 -40.506 1.00 77.81 181 MET A CA 1
ATOM 1333 C C . MET A 1 181 ? 25.922 10.059 -40.538 1.00 77.81 181 MET A C 1
ATOM 1335 O O . MET A 1 181 ? 26.103 10.976 -41.339 1.00 77.81 181 MET A O 1
ATOM 1339 N N . TRP A 1 182 ? 26.894 9.645 -39.721 1.00 80.75 182 TRP A N 1
ATOM 1340 C CA . TRP A 1 182 ? 28.267 10.128 -39.738 1.00 80.75 182 TRP A CA 1
ATOM 1341 C C . TRP A 1 182 ? 29.010 9.840 -41.055 1.00 80.75 182 TRP A C 1
ATOM 1343 O O . TRP A 1 182 ? 29.674 10.734 -41.574 1.00 80.75 182 TRP A O 1
ATOM 1353 N N . TRP A 1 183 ? 28.855 8.659 -41.664 1.00 83.69 183 TRP A N 1
ATOM 1354 C CA . TRP A 1 183 ? 29.428 8.356 -42.983 1.00 83.69 183 TRP A CA 1
ATOM 1355 C C . TRP A 1 183 ? 28.847 9.240 -44.087 1.00 83.69 183 TRP A C 1
ATOM 1357 O O . TRP A 1 183 ? 29.591 9.702 -44.952 1.00 83.69 183 TRP A O 1
ATOM 1367 N N . VAL A 1 184 ? 27.548 9.550 -44.025 1.00 86.00 184 VAL A N 1
ATOM 1368 C CA . VAL A 1 184 ? 26.911 10.498 -44.955 1.00 86.00 184 VAL A CA 1
ATOM 1369 C C . VAL A 1 184 ? 27.544 11.884 -44.816 1.00 86.00 184 VAL A C 1
ATOM 1371 O O . VAL A 1 184 ? 27.880 12.518 -45.818 1.00 86.00 184 VAL A O 1
ATOM 1374 N N . PHE A 1 185 ? 27.788 12.331 -43.582 1.00 87.12 185 PHE A N 1
ATOM 1375 C CA . PHE A 1 185 ? 28.452 13.604 -43.314 1.00 87.12 185 PHE A CA 1
ATOM 1376 C C . PHE A 1 185 ? 29.906 13.624 -43.812 1.00 87.12 185 PHE A C 1
ATOM 1378 O O . PHE A 1 185 ? 30.316 14.577 -44.475 1.00 87.12 185 PHE A O 1
ATOM 1385 N N . VAL A 1 186 ? 30.675 12.557 -43.568 1.00 90.62 186 VAL A N 1
ATOM 1386 C CA . VAL A 1 186 ? 32.063 12.424 -44.043 1.00 90.62 186 VAL A CA 1
ATOM 1387 C C . VAL A 1 186 ? 32.126 12.472 -45.572 1.00 90.62 186 VAL A C 1
ATOM 1389 O O . VAL A 1 186 ? 32.931 13.223 -46.126 1.00 90.62 186 VAL A O 1
ATOM 1392 N N . ILE A 1 187 ? 31.248 11.742 -46.265 1.00 91.81 187 ILE A N 1
ATOM 1393 C CA . ILE A 1 187 ? 31.182 11.744 -47.734 1.00 91.81 187 ILE A CA 1
ATOM 1394 C C . ILE A 1 187 ? 30.855 13.148 -48.260 1.00 91.81 187 ILE A C 1
ATOM 1396 O O . ILE A 1 187 ? 31.502 13.623 -49.195 1.00 91.81 187 ILE A O 1
ATOM 1400 N N . LEU A 1 188 ? 29.900 13.844 -47.639 1.00 94.75 188 LEU A N 1
ATOM 1401 C CA . LEU A 1 188 ? 29.495 15.185 -48.059 1.00 94.75 188 LEU A CA 1
ATOM 1402 C C . LEU A 1 188 ? 30.637 16.200 -47.887 1.00 94.75 188 LEU A C 1
ATOM 1404 O O . LEU A 1 188 ? 30.905 16.983 -48.800 1.00 94.75 188 LEU A O 1
ATOM 1408 N N . VAL A 1 189 ? 31.371 16.142 -46.772 1.00 95.12 189 VAL A N 1
ATOM 1409 C CA . VAL A 1 189 ? 32.544 17.002 -46.530 1.00 95.12 189 VAL A CA 1
ATOM 1410 C C . VAL A 1 189 ? 33.647 16.748 -47.562 1.00 95.12 189 VAL A C 1
ATOM 1412 O O . VAL A 1 189 ? 34.210 17.705 -48.102 1.00 95.12 189 VAL A O 1
ATOM 1415 N N . VAL A 1 190 ? 33.932 15.482 -47.888 1.00 95.69 190 VAL A N 1
ATOM 1416 C CA . VAL A 1 190 ? 34.939 15.124 -48.903 1.00 95.69 190 VAL A CA 1
ATOM 1417 C C . VAL A 1 190 ? 34.537 15.645 -50.285 1.00 95.69 190 VAL A C 1
ATOM 1419 O O . VAL A 1 190 ? 35.361 16.253 -50.971 1.00 95.69 190 VAL A O 1
ATOM 1422 N N . LEU A 1 191 ? 33.273 15.481 -50.685 1.00 95.44 191 LEU A N 1
ATOM 1423 C CA . LEU A 1 191 ? 32.776 15.981 -51.971 1.00 95.44 191 LEU A CA 1
ATOM 1424 C C . LEU A 1 191 ? 32.876 17.508 -52.074 1.00 95.44 191 LEU A C 1
ATOM 1426 O O . LEU A 1 191 ? 33.373 18.027 -53.075 1.00 95.44 191 LEU A O 1
ATOM 1430 N N . VAL A 1 192 ? 32.472 18.236 -51.030 1.00 95.88 192 VAL A N 1
ATOM 1431 C CA . VAL A 1 192 ? 32.580 19.704 -50.992 1.00 95.88 192 VAL A CA 1
ATOM 1432 C C . VAL A 1 192 ? 34.041 20.150 -51.081 1.00 95.88 192 VAL A C 1
ATOM 1434 O O . VAL A 1 192 ? 34.361 21.070 -51.838 1.00 95.88 192 VAL A O 1
ATOM 1437 N N . PHE A 1 193 ? 34.948 19.480 -50.368 1.00 95.56 193 PHE A N 1
ATOM 1438 C CA . PHE A 1 193 ? 36.375 19.790 -50.417 1.00 95.56 193 PHE A CA 1
ATOM 1439 C C . PHE A 1 193 ? 36.960 19.598 -51.825 1.00 95.56 193 PHE A C 1
ATOM 1441 O O . PHE A 1 193 ? 37.642 20.493 -52.332 1.00 95.56 193 PHE A O 1
ATOM 1448 N N . LEU A 1 194 ? 36.644 18.482 -52.491 1.00 94.88 194 LEU A N 1
ATOM 1449 C CA . LEU A 1 194 ? 37.096 18.210 -53.860 1.00 94.88 194 LEU A CA 1
ATOM 1450 C C . LEU A 1 194 ? 36.586 19.258 -54.858 1.00 94.88 194 LEU A C 1
ATOM 1452 O O . LEU A 1 194 ? 37.352 19.708 -55.713 1.00 94.88 194 LEU A O 1
ATOM 1456 N N . ILE A 1 195 ? 35.337 19.712 -54.717 1.00 94.81 195 ILE A N 1
ATOM 1457 C CA . ILE A 1 195 ? 34.768 20.777 -55.559 1.00 94.81 195 ILE A CA 1
ATOM 1458 C C . ILE A 1 195 ? 35.525 22.098 -55.356 1.00 94.81 195 ILE A C 1
ATOM 1460 O O . ILE A 1 195 ? 35.906 22.751 -56.330 1.00 94.81 195 ILE A O 1
ATOM 1464 N N . ILE A 1 196 ? 35.795 22.492 -54.107 1.00 93.19 196 ILE A N 1
ATOM 1465 C CA . ILE A 1 196 ? 36.512 23.741 -53.795 1.00 93.19 196 ILE A CA 1
ATOM 1466 C C . ILE A 1 196 ? 37.941 23.710 -54.350 1.00 93.19 196 ILE A C 1
ATOM 1468 O O . ILE A 1 196 ? 38.398 24.691 -54.948 1.00 93.19 196 ILE A O 1
ATOM 1472 N N . VAL A 1 197 ? 38.651 22.593 -54.165 1.00 93.38 197 VAL A N 1
ATOM 1473 C CA . VAL A 1 197 ? 40.013 22.411 -54.688 1.00 93.38 197 VAL A CA 1
ATOM 1474 C C . VAL A 1 197 ? 40.003 22.432 -56.216 1.00 93.38 197 VAL A C 1
ATOM 1476 O O . VAL A 1 197 ? 40.790 23.169 -56.815 1.00 93.38 197 VAL A O 1
ATOM 1479 N N . GLY A 1 198 ? 39.067 21.722 -56.851 1.00 91.94 198 GLY A N 1
ATOM 1480 C CA . GLY A 1 198 ? 38.903 21.712 -58.305 1.00 91.94 198 GLY A CA 1
ATOM 1481 C C . GLY A 1 198 ? 38.666 23.109 -58.887 1.00 91.94 198 GLY A C 1
ATOM 1482 O O . GLY A 1 198 ? 39.338 23.504 -59.840 1.00 91.94 198 GLY A O 1
ATOM 1483 N N . LEU A 1 199 ? 37.792 23.912 -58.269 1.00 92.50 199 LEU A N 1
ATOM 1484 C CA . LEU A 1 199 ? 37.525 25.292 -58.698 1.00 92.50 199 LEU A CA 1
ATOM 1485 C C . LEU A 1 199 ? 38.748 26.210 -58.554 1.00 92.50 199 LEU A C 1
ATOM 1487 O O . LEU A 1 199 ? 38.970 27.079 -59.403 1.00 92.50 199 LEU A O 1
ATOM 1491 N N . LYS A 1 200 ? 39.559 26.033 -57.502 1.00 91.25 200 LYS A N 1
ATOM 1492 C CA . LYS A 1 200 ? 40.816 26.782 -57.337 1.00 91.25 200 LYS A CA 1
ATOM 1493 C C . LYS A 1 200 ? 41.836 26.417 -58.414 1.00 91.25 200 LYS A C 1
ATOM 1495 O O . LYS A 1 200 ? 42.435 27.323 -58.992 1.00 91.25 200 LYS A O 1
ATOM 1500 N N . ILE A 1 201 ? 41.999 25.127 -58.708 1.00 92.25 201 ILE A N 1
ATOM 1501 C CA . ILE A 1 201 ? 42.917 24.648 -59.753 1.00 92.25 201 ILE A CA 1
ATOM 1502 C C . ILE A 1 201 ? 42.476 25.167 -61.125 1.00 92.25 201 ILE A C 1
ATOM 1504 O O . ILE A 1 201 ? 43.296 25.714 -61.859 1.00 92.25 201 ILE A O 1
ATOM 1508 N N . ALA A 1 202 ? 41.183 25.089 -61.449 1.00 91.50 202 ALA A N 1
ATOM 1509 C CA . ALA A 1 202 ? 40.648 25.598 -62.711 1.00 91.50 202 ALA A CA 1
ATOM 1510 C C . ALA A 1 202 ? 40.911 27.104 -62.884 1.00 91.50 202 ALA A C 1
ATOM 1512 O O . ALA A 1 202 ? 41.399 27.532 -63.929 1.00 91.50 202 ALA A O 1
ATOM 1513 N N . LYS A 1 203 ? 40.668 27.912 -61.841 1.00 92.94 203 LYS A N 1
ATOM 1514 C CA . LYS A 1 203 ? 41.003 29.346 -61.861 1.00 92.94 203 LYS A CA 1
ATOM 1515 C C . LYS A 1 203 ? 42.496 29.581 -62.079 1.00 92.94 203 LYS A C 1
ATOM 1517 O O . LYS A 1 203 ? 42.857 30.453 -62.863 1.00 92.94 203 LYS A O 1
ATOM 1522 N N . TRP A 1 204 ? 43.353 28.817 -61.406 1.00 93.88 204 TRP A N 1
ATOM 1523 C CA . TRP A 1 204 ? 44.802 28.945 -61.549 1.00 93.88 204 TRP A CA 1
ATOM 1524 C C . TRP A 1 204 ? 45.272 28.624 -62.976 1.00 93.88 204 TRP A C 1
ATOM 1526 O O . TRP A 1 204 ? 46.054 29.385 -63.539 1.00 93.88 204 TRP A O 1
ATOM 1536 N N . LEU A 1 205 ? 44.725 27.575 -63.601 1.00 93.06 205 LEU A N 1
ATOM 1537 C CA . LEU A 1 205 ? 45.020 27.216 -64.993 1.00 93.06 205 LEU A CA 1
ATOM 1538 C C . LEU A 1 205 ? 44.578 28.297 -65.989 1.00 93.06 205 LEU A C 1
ATOM 1540 O O . LEU A 1 205 ? 45.321 28.601 -66.919 1.00 93.06 205 LEU A O 1
ATOM 1544 N N . VAL A 1 206 ? 43.410 28.917 -65.784 1.00 93.88 206 VAL A N 1
ATOM 1545 C CA . VAL A 1 206 ? 42.946 30.031 -66.630 1.00 93.88 206 VAL A CA 1
ATOM 1546 C C . VAL A 1 206 ? 43.898 31.225 -66.532 1.00 93.88 206 VAL A C 1
ATOM 1548 O O . VAL A 1 206 ? 44.304 31.769 -67.556 1.00 93.88 206 VAL A O 1
ATOM 1551 N N . TRP A 1 207 ? 44.314 31.608 -65.321 1.00 93.31 207 TRP A N 1
ATOM 1552 C CA . TRP A 1 207 ? 45.295 32.683 -65.135 1.00 93.31 207 TRP A CA 1
ATOM 1553 C C . TRP A 1 207 ? 46.655 32.345 -65.751 1.00 93.31 207 TRP A C 1
ATOM 1555 O O . TRP A 1 207 ? 47.246 33.196 -66.413 1.00 93.31 207 TRP A O 1
ATOM 1565 N N . ALA A 1 208 ? 47.130 31.108 -65.594 1.00 93.06 208 ALA A N 1
ATOM 1566 C CA . ALA A 1 208 ? 48.370 30.648 -66.214 1.00 93.06 208 ALA A CA 1
ATOM 1567 C C . ALA A 1 208 ? 48.301 30.715 -67.751 1.00 93.06 208 ALA A C 1
ATOM 1569 O O . ALA A 1 208 ? 49.248 31.183 -68.382 1.00 93.06 208 ALA A O 1
ATOM 1570 N N . ALA A 1 209 ? 47.171 30.326 -68.352 1.00 93.31 209 ALA A N 1
ATOM 1571 C CA . ALA A 1 209 ? 46.951 30.420 -69.795 1.00 93.31 209 ALA A CA 1
ATOM 1572 C C . ALA A 1 209 ? 46.916 31.877 -70.290 1.00 93.31 209 ALA A C 1
ATOM 1574 O O . ALA A 1 209 ? 47.525 32.189 -71.312 1.00 93.31 209 ALA A O 1
ATOM 1575 N N . ILE A 1 210 ? 46.265 32.783 -69.549 1.00 93.62 210 ILE A N 1
ATOM 1576 C CA . ILE A 1 210 ? 46.250 34.223 -69.860 1.00 93.62 210 ILE A CA 1
ATOM 1577 C C . ILE A 1 210 ? 47.670 34.800 -69.802 1.00 93.62 210 ILE A C 1
ATOM 1579 O O . ILE A 1 210 ? 48.085 35.498 -70.725 1.00 93.62 210 ILE A O 1
ATOM 1583 N N . ILE A 1 211 ? 48.437 34.483 -68.755 1.00 94.25 211 ILE A N 1
ATOM 1584 C CA . ILE A 1 211 ? 49.827 34.937 -68.610 1.00 94.25 211 ILE A CA 1
ATOM 1585 C C . ILE A 1 211 ? 50.691 34.403 -69.760 1.00 94.25 211 ILE A C 1
ATOM 1587 O O . ILE A 1 211 ? 51.437 35.172 -70.362 1.00 94.25 211 ILE A O 1
ATOM 1591 N N . ALA A 1 212 ? 50.558 33.122 -70.114 1.00 93.12 212 ALA A N 1
ATOM 1592 C CA . ALA A 1 212 ? 51.280 32.529 -71.238 1.00 93.12 212 ALA A CA 1
ATOM 1593 C C . ALA A 1 212 ? 50.937 33.214 -72.573 1.00 93.12 212 ALA A C 1
ATOM 1595 O O . ALA A 1 212 ? 51.842 33.514 -73.350 1.00 93.12 212 ALA A O 1
ATOM 1596 N N . ALA A 1 213 ? 49.659 33.527 -72.817 1.00 93.62 213 ALA A N 1
ATOM 1597 C CA . ALA A 1 213 ? 49.221 34.248 -74.012 1.00 93.62 213 ALA A CA 1
ATOM 1598 C C . ALA A 1 213 ? 49.771 35.685 -74.069 1.00 93.62 213 ALA A C 1
ATOM 1600 O O . ALA A 1 213 ? 50.201 36.129 -75.132 1.00 93.62 213 ALA A O 1
ATOM 1601 N N . ILE A 1 214 ? 49.813 36.397 -72.935 1.00 93.94 214 ILE A N 1
ATOM 1602 C CA . ILE A 1 214 ? 50.407 37.742 -72.843 1.00 93.94 214 ILE A CA 1
ATOM 1603 C C . ILE A 1 214 ? 51.912 37.687 -73.127 1.00 93.94 214 ILE A C 1
ATOM 1605 O O . ILE A 1 214 ? 52.407 38.469 -73.935 1.00 93.94 214 ILE A O 1
ATOM 1609 N N . ILE A 1 215 ? 52.638 36.750 -72.506 1.00 93.62 215 ILE A N 1
ATOM 1610 C CA . ILE A 1 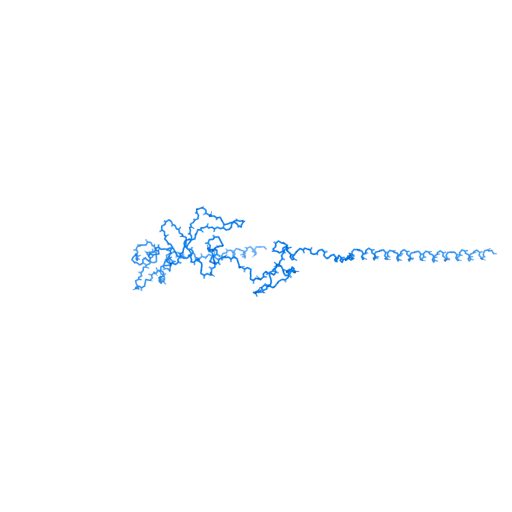215 ? 54.083 36.574 -72.721 1.00 93.62 215 ILE A CA 1
ATOM 1611 C C . ILE A 1 215 ? 54.370 36.244 -74.192 1.00 93.62 215 ILE A C 1
ATOM 1613 O O . ILE A 1 215 ? 55.259 36.847 -74.791 1.00 93.62 215 ILE A O 1
ATOM 1617 N N . PHE A 1 216 ? 53.597 35.333 -74.789 1.00 92.56 216 PHE A N 1
ATOM 1618 C CA . PHE A 1 216 ? 53.736 34.960 -76.197 1.00 92.56 216 PHE A CA 1
ATOM 1619 C C . PHE A 1 216 ? 53.431 36.134 -77.142 1.00 92.56 216 PHE A C 1
ATOM 1621 O O . PHE A 1 216 ? 54.174 36.366 -78.094 1.00 92.56 216 PHE A O 1
ATOM 1628 N N . GLY A 1 217 ? 52.389 36.919 -76.852 1.00 91.56 217 GLY A N 1
ATOM 1629 C CA . GLY A 1 217 ? 52.043 38.116 -77.622 1.00 91.56 217 GLY A CA 1
ATOM 1630 C C . GLY A 1 217 ? 53.113 39.210 -77.556 1.00 91.56 217 GLY A C 1
ATOM 1631 O O . GLY A 1 217 ? 53.438 39.801 -78.582 1.00 91.56 217 GLY A O 1
ATOM 1632 N N . ILE A 1 218 ? 53.705 39.448 -76.379 1.00 92.06 218 ILE A N 1
ATOM 1633 C CA . ILE A 1 218 ? 54.826 40.391 -76.222 1.00 92.06 218 ILE A CA 1
ATOM 1634 C C . ILE A 1 218 ? 56.046 39.907 -77.013 1.00 92.06 218 ILE A C 1
ATOM 1636 O O . ILE A 1 218 ? 56.677 40.706 -77.699 1.00 92.06 218 ILE A O 1
ATOM 1640 N N . TRP A 1 219 ? 56.364 38.610 -76.957 1.00 90.38 219 TRP A N 1
ATOM 1641 C CA . TRP A 1 219 ? 57.493 38.040 -77.697 1.00 90.38 219 TRP A CA 1
ATOM 1642 C C . TRP A 1 219 ? 57.343 38.222 -79.214 1.00 90.38 219 TRP A C 1
ATOM 1644 O O . TRP A 1 219 ? 58.288 38.663 -79.860 1.00 90.38 219 TRP A O 1
ATOM 1654 N N . PHE A 1 220 ? 56.143 37.986 -79.757 1.00 88.12 220 PHE A N 1
ATOM 1655 C CA . PHE A 1 220 ? 55.835 38.181 -81.181 1.00 88.12 220 PHE A CA 1
ATOM 1656 C C . PHE A 1 220 ? 55.902 39.648 -81.641 1.00 88.12 220 PHE A C 1
ATOM 1658 O O . PHE A 1 220 ? 56.066 39.912 -82.822 1.00 88.12 220 PHE A O 1
ATOM 1665 N N . PHE A 1 221 ? 55.735 40.617 -80.737 1.00 85.62 221 PHE A N 1
ATOM 1666 C CA . PHE A 1 221 ? 55.809 42.040 -81.092 1.00 85.62 221 PHE A CA 1
ATOM 1667 C C . PHE A 1 221 ? 57.240 42.597 -81.032 1.00 85.62 221 PHE A C 1
ATOM 1669 O O . PHE A 1 221 ? 57.521 43.648 -81.605 1.00 85.62 221 PHE A O 1
ATOM 1676 N N . VAL A 1 222 ? 58.134 41.929 -80.296 1.00 87.69 222 VAL A N 1
ATOM 1677 C CA . VAL A 1 222 ? 59.529 42.354 -80.089 1.00 87.69 222 VAL A CA 1
ATOM 1678 C C . VAL A 1 222 ? 60.481 41.756 -81.133 1.00 87.69 222 VAL A C 1
ATOM 1680 O O . VAL A 1 222 ? 61.517 42.364 -81.404 1.00 87.69 222 VAL A O 1
ATOM 1683 N N . PHE A 1 223 ? 60.145 40.601 -81.711 1.00 81.81 223 PHE A N 1
ATOM 1684 C CA . PHE A 1 223 ? 60.935 39.893 -82.726 1.00 81.81 223 PHE A CA 1
ATOM 1685 C C . PHE A 1 223 ? 60.215 39.860 -84.072 1.00 81.81 223 PHE A C 1
ATOM 1687 O O . PHE A 1 223 ? 60.907 40.054 -85.097 1.00 81.81 223 PHE A O 1
#